Protein AF-A0A7S2TQ69-F1 (afdb_monomer)

Mean predicted aligned error: 20.71 Å

pLDDT: mean 70.66, std 19.47, range [35.19, 95.31]

Secondary structure (DSSP, 8-state):
-PPPEEE---B-TTSS-B---EEEHHHHHHHH-PPPPPTTGGGTPPPTTTTT---SHHHHHHHHHH-SS---------------------------S---------------HHHHHHHHHHHHHHHHHHHHHHHTT-----PPP----------------------------------S---HHHHHHHHHHHHHHT-HHHHHHHHHHHH-SSS-HHHHHHHHHHHHHHHHHHHHHHHTS---------

Radius of gyration: 34.48 Å; Cα contacts (8 Å, |Δi|>4): 88; chains: 1; bounding box: 100×65×87 Å

Solvent-accessible surface area (backbone atoms only — not comparable to full-atom values): 17077 Å² total; per-residue (Å²): 134,85,78,71,68,48,58,32,57,50,68,45,90,91,45,105,53,69,51,87,60,73,43,46,54,69,58,36,37,74,69,66,72,39,75,82,71,51,84,76,48,45,69,76,35,66,40,49,64,81,72,68,55,45,78,49,71,70,48,52,53,48,48,62,73,73,35,92,68,74,79,78,85,63,71,77,72,84,67,82,86,77,78,87,80,93,74,90,81,84,87,85,91,84,88,88,84,86,79,81,88,83,79,84,81,78,74,76,71,82,74,66,62,68,65,56,51,53,56,54,51,53,54,54,54,52,55,54,50,57,56,56,61,61,65,73,72,72,86,81,76,92,78,79,90,82,84,87,90,82,90,84,83,88,82,89,82,90,85,84,89,82,90,83,82,86,84,90,78,82,87,80,90,71,85,83,85,75,84,84,75,81,54,69,63,60,59,50,51,51,54,50,52,53,59,50,58,70,40,63,66,55,46,50,52,52,49,54,55,70,66,43,84,88,58,51,74,69,56,43,52,51,53,50,52,52,53,51,51,53,52,51,54,53,51,54,55,59,72,64,54,75,81,76,71,80,76,79,83,128

Organism: NCBI:txid641309

Sequence (250 aa):
MFQDLTYCTSSLENKKKTCRKKYCEHCLTKFYNEPPLSRRDKARWVCPSCRRICCCAACRRKELKQGGGAASARCTSAAPRSSSRSGNVVGWEKELASRKQNGRDSRSVPMDYDAVLDLEELRLMAIARETNASAAAEEDLPVASDNAIDEGPKNHRSVTPSDESANLVEAAEFGRDDSHLTTPHLRCTVAYMLAIAQFGTVKEMLRRIVSRKSVGSHEKVQLISVLLRRIHQKYAALAQQPKVEPRESF

Structure (mmCIF, N/CA/C/O backbone):
data_AF-A0A7S2TQ69-F1
#
_entry.id   AF-A0A7S2TQ69-F1
#
loop_
_atom_site.group_PDB
_atom_site.id
_atom_site.type_symbol
_atom_site.label_atom_id
_atom_site.label_alt_id
_atom_site.label_comp_id
_atom_site.label_asym_id
_atom_site.label_entity_id
_atom_site.label_seq_id
_atom_site.pdbx_PDB_ins_code
_atom_site.Cartn_x
_atom_site.Cartn_y
_atom_site.Cartn_z
_atom_site.occupancy
_atom_site.B_iso_or_equiv
_atom_site.auth_seq_id
_atom_site.auth_comp_id
_atom_site.auth_asym_id
_atom_site.auth_atom_id
_atom_site.pdbx_PDB_model_num
ATOM 1 N N . MET A 1 1 ? 30.695 -5.447 -21.253 1.00 53.50 1 MET A N 1
ATOM 2 C CA . MET A 1 1 ? 29.426 -6.184 -21.441 1.00 53.50 1 MET A CA 1
ATOM 3 C C . MET A 1 1 ? 28.283 -5.191 -21.339 1.00 53.50 1 MET A C 1
ATOM 5 O O . MET A 1 1 ? 28.201 -4.483 -20.341 1.00 53.50 1 MET A O 1
ATOM 9 N N . PHE A 1 2 ? 27.465 -5.066 -22.380 1.00 60.25 2 PHE A N 1
ATOM 10 C CA . PHE A 1 2 ? 26.288 -4.198 -22.356 1.00 60.25 2 PHE A CA 1
ATOM 11 C C . PHE A 1 2 ? 25.189 -4.895 -21.545 1.00 60.25 2 PHE A C 1
ATOM 13 O O . PHE A 1 2 ? 24.935 -6.074 -21.764 1.00 60.25 2 PHE A O 1
ATOM 20 N N . GLN A 1 3 ? 24.589 -4.205 -20.574 1.00 79.69 3 GLN A N 1
ATOM 21 C CA . GLN A 1 3 ? 23.505 -4.773 -19.766 1.00 79.69 3 GLN A CA 1
ATOM 22 C C . GLN A 1 3 ? 22.231 -4.889 -20.610 1.00 79.69 3 GLN A C 1
ATOM 24 O O . GLN A 1 3 ? 21.842 -3.922 -21.273 1.00 79.69 3 GLN A O 1
ATOM 29 N N . ASP A 1 4 ? 21.569 -6.044 -20.550 1.00 87.88 4 ASP A N 1
ATOM 30 C CA . ASP A 1 4 ? 20.293 -6.276 -21.223 1.00 87.88 4 ASP A CA 1
ATOM 31 C C . ASP A 1 4 ? 19.228 -5.299 -20.694 1.00 87.88 4 ASP A C 1
ATOM 33 O O . ASP A 1 4 ? 18.858 -5.288 -19.517 1.00 87.88 4 ASP A O 1
ATOM 37 N N . LEU A 1 5 ? 18.726 -4.439 -21.583 1.00 92.50 5 LEU A N 1
ATOM 38 C CA . LEU A 1 5 ? 17.640 -3.511 -21.279 1.00 92.50 5 LEU A CA 1
ATOM 39 C C . LEU A 1 5 ? 16.293 -4.218 -21.445 1.00 92.50 5 LEU A C 1
ATOM 41 O O . LEU A 1 5 ? 16.012 -4.810 -22.487 1.00 92.50 5 LEU A O 1
ATOM 45 N N . THR A 1 6 ? 15.425 -4.089 -20.444 1.00 93.50 6 THR A N 1
ATOM 46 C CA . THR A 1 6 ? 14.047 -4.585 -20.494 1.00 93.50 6 THR A CA 1
ATOM 47 C C . THR A 1 6 ? 13.102 -3.489 -20.980 1.00 93.50 6 THR A C 1
ATOM 49 O O . THR A 1 6 ? 13.166 -2.336 -20.534 1.00 93.50 6 THR A O 1
ATOM 52 N N . TYR A 1 7 ? 12.210 -3.859 -21.899 1.00 92.94 7 TYR A N 1
ATOM 53 C CA . TYR A 1 7 ? 11.241 -2.978 -22.544 1.00 92.94 7 TYR A CA 1
ATOM 54 C C . TYR A 1 7 ? 9.831 -3.285 -22.055 1.00 92.94 7 TYR A C 1
ATOM 56 O O . TYR A 1 7 ? 9.476 -4.434 -21.816 1.00 92.94 7 TYR A O 1
ATOM 64 N N . CYS A 1 8 ? 9.019 -2.243 -21.916 1.00 92.88 8 CYS A N 1
ATOM 65 C CA . CYS A 1 8 ? 7.615 -2.390 -21.561 1.00 92.88 8 CYS A CA 1
ATOM 66 C C . CYS A 1 8 ? 6.791 -2.841 -22.774 1.00 92.88 8 CYS A C 1
ATOM 68 O O . CYS A 1 8 ? 6.827 -2.165 -23.801 1.00 92.88 8 CYS A O 1
ATOM 70 N N . THR A 1 9 ? 5.983 -3.892 -22.637 1.00 88.31 9 THR A N 1
ATOM 71 C CA . THR A 1 9 ? 5.075 -4.360 -23.705 1.00 88.31 9 THR A CA 1
ATOM 72 C C . THR A 1 9 ? 3.659 -3.793 -23.599 1.00 88.31 9 THR A C 1
ATOM 74 O O . THR A 1 9 ? 2.870 -3.939 -24.527 1.00 88.31 9 THR A O 1
ATOM 77 N N . SER A 1 10 ? 3.321 -3.094 -22.508 1.00 86.50 10 SER A N 1
ATOM 78 C CA . SER A 1 10 ? 1.967 -2.558 -22.318 1.00 86.50 10 SER A CA 1
ATOM 79 C C . SER A 1 10 ? 1.571 -1.557 -23.416 1.00 86.50 10 SER A C 1
ATOM 81 O O . SER A 1 10 ? 2.165 -0.472 -23.529 1.00 86.50 10 SER A O 1
ATOM 83 N N . SER A 1 11 ? 0.515 -1.883 -24.158 1.00 83.06 11 SER A N 1
ATOM 84 C CA . SER A 1 11 ? -0.251 -0.905 -24.927 1.00 83.06 11 SER A CA 1
ATOM 85 C C . SER A 1 11 ? -1.162 -0.151 -23.960 1.00 83.06 11 SER A C 1
ATOM 87 O O . SER A 1 11 ? -1.891 -0.767 -23.189 1.00 83.06 11 SER A O 1
ATOM 89 N N . LEU A 1 12 ? -1.079 1.179 -23.923 1.00 77.50 12 LEU A N 1
ATOM 90 C CA . LEU A 1 12 ? -1.971 1.974 -23.080 1.00 77.50 12 LEU A CA 1
ATOM 91 C C . LEU A 1 12 ? -3.339 2.031 -23.771 1.00 77.50 12 LEU A C 1
ATOM 93 O O . LEU A 1 12 ? -3.486 2.779 -24.727 1.00 77.50 12 LEU A O 1
ATOM 97 N N . GLU A 1 13 ? -4.332 1.279 -23.293 1.00 71.44 13 GLU A N 1
ATOM 98 C CA . GLU A 1 13 ? -5.653 1.089 -23.939 1.00 71.44 13 GLU A CA 1
ATOM 99 C C . GLU A 1 13 ? -6.319 2.369 -24.459 1.00 71.44 13 GLU A C 1
ATOM 101 O O . GLU A 1 13 ? -6.949 2.369 -25.510 1.00 71.44 13 GLU A O 1
ATOM 106 N N . ASN A 1 14 ? -6.110 3.499 -23.787 1.00 68.31 14 ASN A N 1
ATOM 107 C CA . ASN A 1 14 ? -6.813 4.740 -24.107 1.00 68.31 14 ASN A CA 1
ATOM 108 C C . ASN A 1 14 ? -6.122 5.614 -25.165 1.00 68.31 14 ASN A C 1
ATOM 110 O O . ASN A 1 14 ? -6.645 6.662 -25.543 1.00 68.31 14 ASN A O 1
ATOM 114 N N . LYS A 1 15 ? -4.909 5.267 -25.608 1.00 66.19 15 LYS A N 1
ATOM 115 C CA . LYS A 1 15 ? -4.142 6.045 -26.594 1.00 66.19 15 LYS A CA 1
ATOM 116 C C . LYS A 1 15 ? -3.333 5.052 -27.410 1.00 66.19 15 LYS A C 1
ATOM 118 O O . LYS A 1 15 ? -2.578 4.309 -26.810 1.00 66.19 15 LYS A O 1
ATOM 123 N N . LYS A 1 16 ? -3.397 5.091 -28.746 1.00 81.31 16 LYS A N 1
ATOM 124 C CA . LYS A 1 16 ? -2.621 4.253 -29.701 1.00 81.31 16 LYS A CA 1
ATOM 125 C C . LYS A 1 16 ? -1.074 4.369 -29.580 1.00 81.31 16 LYS A C 1
ATOM 127 O O . LYS A 1 16 ? -0.350 4.254 -30.561 1.00 81.31 16 LYS A O 1
ATOM 132 N N . LYS A 1 17 ? -0.539 4.694 -28.402 1.00 85.50 17 LYS A N 1
ATOM 133 C CA . LYS A 1 17 ? 0.858 4.960 -28.083 1.00 85.50 17 LYS A CA 1
ATOM 134 C C . LYS A 1 17 ? 1.386 3.819 -27.216 1.00 85.50 17 LYS A C 1
ATOM 136 O O . LYS A 1 17 ? 0.913 3.603 -26.102 1.00 85.50 17 LYS A O 1
ATOM 141 N N . THR A 1 18 ? 2.412 3.142 -27.714 1.00 88.75 18 THR A N 1
ATOM 142 C CA . THR A 1 18 ? 3.163 2.123 -26.977 1.00 88.75 18 THR A CA 1
ATOM 143 C C . THR A 1 18 ? 4.128 2.770 -25.980 1.00 88.75 18 THR A C 1
ATOM 145 O O . THR A 1 18 ? 4.684 3.849 -26.221 1.00 88.75 18 THR A O 1
ATOM 148 N N . CYS A 1 19 ? 4.329 2.136 -24.822 1.00 90.88 19 CYS A N 1
ATOM 149 C CA . CYS A 1 19 ? 5.302 2.611 -23.842 1.00 90.88 19 CYS A CA 1
ATOM 150 C C . CYS A 1 19 ? 6.736 2.418 -24.364 1.00 90.88 19 CYS A C 1
ATOM 152 O O . CYS A 1 19 ? 7.139 1.310 -24.690 1.00 90.88 19 CYS A O 1
ATOM 154 N N . ARG A 1 20 ? 7.535 3.494 -24.402 1.00 90.88 20 ARG A N 1
ATOM 155 C CA . ARG A 1 20 ? 8.937 3.474 -24.881 1.00 90.88 20 ARG A CA 1
ATOM 156 C C . ARG A 1 20 ? 9.984 3.441 -23.762 1.00 90.88 20 ARG A C 1
ATOM 158 O O . ARG A 1 20 ? 11.163 3.690 -24.007 1.00 90.88 20 ARG A O 1
ATOM 165 N N . LYS A 1 21 ? 9.569 3.220 -22.513 1.00 91.38 21 LYS A N 1
ATOM 166 C CA . LYS A 1 21 ? 10.491 3.249 -21.371 1.00 91.38 21 LYS A CA 1
ATOM 167 C C . LYS A 1 21 ? 11.314 1.966 -21.301 1.00 91.38 21 LYS A C 1
ATOM 169 O O . LYS A 1 21 ? 10.781 0.877 -21.502 1.00 91.38 21 LYS A O 1
ATOM 174 N N . LYS A 1 22 ? 12.596 2.131 -20.973 1.00 92.50 22 LYS A N 1
ATOM 175 C CA . LYS A 1 22 ? 13.570 1.053 -20.800 1.00 92.50 22 LYS A CA 1
ATOM 176 C C . LYS A 1 22 ? 14.072 1.041 -19.363 1.00 92.50 22 LYS A C 1
ATOM 178 O O . LYS A 1 22 ? 14.240 2.107 -18.768 1.00 92.50 22 LYS A O 1
ATOM 183 N N . TYR A 1 23 ? 14.317 -0.148 -18.835 1.00 93.38 23 TYR A N 1
ATOM 184 C CA . TYR A 1 23 ? 14.861 -0.351 -17.498 1.00 93.38 23 TYR A CA 1
ATOM 185 C C . TYR A 1 23 ? 15.997 -1.367 -17.578 1.00 93.38 23 TYR A C 1
ATOM 187 O O . TYR A 1 23 ? 15.836 -2.416 -18.196 1.00 93.38 23 TYR A O 1
ATOM 195 N N . CYS A 1 24 ? 17.145 -1.055 -16.978 1.00 93.62 24 CYS A N 1
ATOM 196 C CA . CYS A 1 24 ? 18.179 -2.059 -16.749 1.00 93.62 24 CYS A CA 1
ATOM 197 C C . CYS A 1 24 ? 17.822 -2.903 -15.520 1.00 93.62 24 CYS A C 1
ATOM 199 O O . CYS A 1 24 ? 17.087 -2.444 -14.638 1.00 93.62 24 CYS A O 1
ATOM 201 N N . GLU A 1 25 ? 18.376 -4.111 -15.445 1.00 93.25 25 GLU A N 1
ATOM 202 C CA . GLU A 1 25 ? 18.160 -5.034 -14.324 1.00 93.25 25 GLU A CA 1
ATOM 203 C C . GLU A 1 25 ? 18.537 -4.397 -12.984 1.00 93.25 25 GLU A C 1
ATOM 205 O O . GLU A 1 25 ? 17.760 -4.453 -12.034 1.00 93.25 25 GLU A O 1
ATOM 210 N N . HIS A 1 26 ? 19.653 -3.661 -12.938 1.00 92.12 26 HIS A N 1
ATOM 211 C CA . HIS A 1 26 ? 20.091 -2.966 -11.727 1.00 92.12 26 HIS A CA 1
ATOM 212 C C . HIS A 1 26 ? 19.027 -2.004 -11.177 1.00 92.12 26 HIS A C 1
ATOM 214 O O . HIS A 1 26 ? 18.784 -1.961 -9.972 1.00 92.12 26 HIS A O 1
ATOM 220 N N . CYS A 1 27 ? 18.357 -1.245 -12.050 1.00 91.75 27 CYS A N 1
ATOM 221 C CA . CYS A 1 27 ? 17.293 -0.336 -11.630 1.00 91.75 27 CYS A CA 1
ATOM 222 C C . CYS A 1 27 ? 16.051 -1.085 -11.130 1.00 91.75 27 CYS A C 1
ATOM 224 O O . CYS A 1 27 ? 15.403 -0.612 -10.197 1.00 91.75 27 CYS A O 1
ATOM 226 N N . LEU A 1 28 ? 15.708 -2.222 -11.741 1.00 93.50 28 LEU A N 1
ATOM 227 C CA . LEU A 1 28 ? 14.560 -3.035 -11.331 1.00 93.50 28 LEU A CA 1
ATOM 228 C C . LEU A 1 28 ? 14.777 -3.639 -9.945 1.00 93.50 28 LEU A C 1
ATOM 230 O O . LEU A 1 28 ? 13.934 -3.459 -9.066 1.00 93.50 28 LEU A O 1
ATOM 234 N N . THR A 1 29 ? 15.943 -4.235 -9.712 1.00 93.44 29 THR A N 1
ATOM 235 C CA . THR A 1 29 ? 16.273 -4.830 -8.415 1.00 93.44 29 THR A CA 1
ATOM 236 C C . THR A 1 29 ? 16.424 -3.762 -7.334 1.00 93.44 29 THR A C 1
ATOM 238 O O . THR A 1 29 ? 15.824 -3.883 -6.275 1.00 93.44 29 THR A O 1
ATOM 241 N N . LYS A 1 30 ? 17.159 -2.671 -7.600 1.00 92.44 30 LYS A N 1
ATOM 242 C CA . LYS A 1 30 ? 17.485 -1.665 -6.574 1.00 92.44 30 LYS A CA 1
ATOM 243 C C . LYS A 1 30 ? 16.299 -0.806 -6.133 1.00 92.44 30 LYS A C 1
ATOM 245 O O . LYS A 1 30 ? 16.208 -0.463 -4.960 1.00 92.44 30 LYS A O 1
ATOM 250 N N . PHE A 1 31 ? 15.445 -0.381 -7.065 1.00 93.12 31 PHE A N 1
ATOM 251 C CA . PHE A 1 31 ? 14.384 0.591 -6.760 1.00 93.12 31 PHE A CA 1
ATOM 252 C C . PHE A 1 31 ? 13.000 -0.037 -6.623 1.00 93.12 31 PHE A C 1
ATOM 254 O O . PHE A 1 31 ? 12.133 0.565 -5.992 1.00 93.12 31 PHE A O 1
ATOM 261 N N . TYR A 1 32 ? 12.784 -1.207 -7.227 1.00 94.31 32 TYR A N 1
ATOM 262 C CA . TYR A 1 32 ? 11.468 -1.845 -7.289 1.00 94.31 32 TYR A CA 1
ATOM 263 C C . TYR A 1 32 ? 11.445 -3.239 -6.660 1.00 94.31 32 TYR A C 1
ATOM 265 O O . TYR A 1 32 ? 10.372 -3.827 -6.591 1.00 94.31 32 TYR A O 1
ATOM 273 N N . ASN A 1 33 ? 12.589 -3.751 -6.183 1.00 94.50 33 ASN A N 1
ATOM 274 C CA . ASN A 1 33 ? 12.728 -5.108 -5.648 1.00 94.50 33 ASN A CA 1
ATOM 275 C C . ASN A 1 33 ? 12.210 -6.187 -6.620 1.00 94.50 33 ASN A C 1
ATOM 277 O O . ASN A 1 33 ? 11.717 -7.229 -6.196 1.00 94.50 33 ASN A O 1
ATOM 281 N N . GLU A 1 34 ? 12.303 -5.933 -7.930 1.00 94.75 34 GLU A N 1
ATOM 282 C CA . GLU A 1 34 ? 11.917 -6.900 -8.957 1.00 94.75 34 GLU A CA 1
ATOM 283 C C . GLU A 1 34 ? 13.133 -7.751 -9.357 1.00 94.75 34 GLU A C 1
ATOM 285 O O . GLU A 1 34 ? 14.202 -7.191 -9.647 1.00 94.75 34 GLU A O 1
ATOM 290 N N . PRO A 1 35 ? 13.003 -9.091 -9.371 1.00 93.00 35 PRO A N 1
ATOM 291 C CA . PRO A 1 35 ? 14.077 -9.970 -9.808 1.00 93.00 35 PRO A CA 1
ATOM 292 C C . PRO A 1 35 ? 14.313 -9.848 -11.325 1.00 93.00 35 PRO A C 1
ATOM 294 O O . PRO A 1 35 ? 13.437 -9.369 -12.056 1.00 93.00 35 PRO A O 1
ATOM 297 N N . PRO A 1 36 ? 15.480 -10.292 -11.826 1.00 91.44 36 PRO A N 1
ATOM 298 C CA . PRO A 1 36 ? 15.745 -10.373 -13.258 1.00 91.44 36 PRO A CA 1
ATOM 299 C C . PRO A 1 36 ? 14.662 -11.185 -13.975 1.00 91.44 36 PRO A C 1
ATOM 301 O O . PRO A 1 36 ? 14.294 -12.279 -13.550 1.00 91.44 36 PRO A O 1
ATOM 304 N N . LEU A 1 37 ? 14.138 -10.640 -15.072 1.00 92.38 37 LEU A N 1
ATOM 305 C CA . LEU A 1 37 ? 13.035 -11.250 -15.811 1.00 92.38 37 LEU A CA 1
ATOM 306 C C . LEU A 1 37 ? 13.546 -12.359 -16.728 1.00 92.38 37 LEU A C 1
ATOM 308 O O . LEU A 1 37 ? 14.413 -12.123 -17.578 1.00 92.38 37 LEU A O 1
ATOM 312 N N . SER A 1 38 ? 12.942 -13.545 -16.633 1.00 93.31 38 SER A N 1
ATOM 313 C CA . SER A 1 38 ? 13.182 -14.609 -17.605 1.00 93.31 38 SER A CA 1
ATOM 314 C C . SER A 1 38 ? 12.701 -14.180 -18.998 1.00 93.31 38 SER A C 1
ATOM 316 O O . SER A 1 38 ? 11.821 -13.326 -19.141 1.00 93.31 38 SER A O 1
ATOM 318 N N . ARG A 1 39 ? 13.237 -14.788 -20.066 1.00 89.56 39 ARG A N 1
ATOM 319 C CA . ARG A 1 39 ? 12.805 -14.476 -21.445 1.00 89.56 39 ARG A CA 1
ATOM 320 C C . ARG A 1 39 ? 11.291 -14.627 -21.649 1.00 89.56 39 ARG A C 1
ATOM 322 O O . ARG A 1 39 ? 10.726 -13.871 -22.433 1.00 89.56 39 ARG A O 1
ATOM 329 N N . ARG A 1 40 ? 10.645 -15.566 -20.948 1.00 90.44 40 ARG A N 1
ATOM 330 C CA . ARG A 1 40 ? 9.193 -15.801 -21.037 1.00 90.44 40 ARG A CA 1
ATOM 331 C C . ARG A 1 40 ? 8.399 -14.692 -20.341 1.00 90.44 40 ARG A C 1
ATOM 333 O O . ARG A 1 40 ? 7.389 -14.239 -20.875 1.00 90.44 40 ARG A O 1
ATOM 340 N N . ASP A 1 41 ? 8.902 -14.195 -19.215 1.00 91.44 41 ASP A N 1
ATOM 341 C CA . ASP A 1 41 ? 8.223 -13.165 -18.421 1.00 91.44 41 ASP A CA 1
ATOM 342 C C . ASP A 1 41 ? 8.335 -11.773 -19.047 1.00 91.44 41 ASP A C 1
ATOM 344 O O . ASP A 1 41 ? 7.423 -10.956 -18.910 1.00 91.44 41 ASP A O 1
ATOM 348 N N . LYS A 1 42 ? 9.403 -11.515 -19.819 1.00 91.25 42 LYS A N 1
ATOM 349 C CA . LYS A 1 42 ? 9.605 -10.244 -20.542 1.00 91.25 42 LYS A CA 1
ATOM 350 C C . LYS A 1 42 ? 8.415 -9.870 -21.439 1.00 91.25 42 LYS A C 1
ATOM 352 O O . LYS A 1 42 ? 8.135 -8.686 -21.588 1.00 91.25 42 LYS A O 1
ATOM 357 N N . ALA A 1 43 ? 7.690 -10.844 -21.999 1.00 88.62 43 ALA A N 1
ATOM 358 C CA . ALA A 1 43 ? 6.539 -10.579 -22.868 1.00 88.62 43 ALA A CA 1
ATOM 359 C C . ALA A 1 43 ? 5.323 -10.018 -22.106 1.00 88.62 43 ALA A C 1
ATOM 361 O O . ALA A 1 43 ? 4.595 -9.172 -22.628 1.00 88.62 43 ALA A O 1
ATOM 362 N N . ARG A 1 44 ? 5.112 -10.471 -20.864 1.00 90.31 44 ARG A N 1
ATOM 363 C CA . ARG A 1 44 ? 3.970 -10.084 -20.014 1.00 90.31 44 ARG A CA 1
ATOM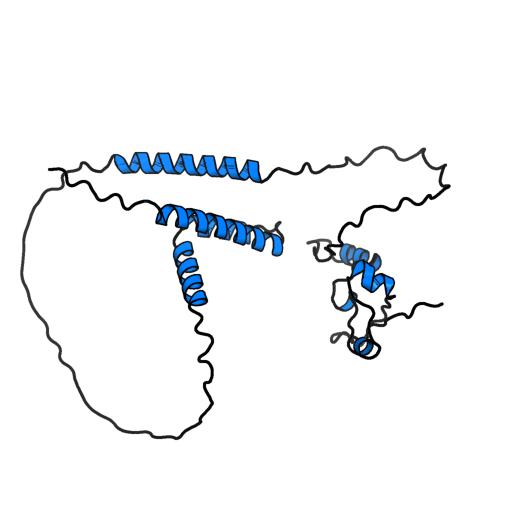 364 C C . ARG A 1 44 ? 4.312 -8.960 -19.038 1.00 90.31 44 ARG A C 1
ATOM 366 O O . ARG A 1 44 ? 3.440 -8.465 -18.327 1.00 90.31 44 ARG A O 1
ATOM 373 N N . TRP A 1 45 ? 5.578 -8.560 -18.982 1.00 93.56 45 TRP A N 1
ATOM 374 C CA . TRP A 1 45 ? 6.044 -7.576 -18.026 1.00 93.56 45 TRP A CA 1
ATOM 375 C C . TRP A 1 45 ? 5.560 -6.158 -18.356 1.00 93.56 45 TRP A C 1
ATOM 377 O O . TRP A 1 45 ? 5.792 -5.605 -19.435 1.00 93.56 45 TRP A O 1
ATOM 387 N N . VAL A 1 46 ? 4.936 -5.523 -17.364 1.00 94.69 46 VAL A N 1
ATOM 388 C CA . VAL A 1 46 ? 4.495 -4.126 -17.424 1.00 94.69 46 VAL A CA 1
ATOM 389 C C . VAL A 1 46 ? 5.473 -3.269 -16.635 1.00 94.69 46 VAL A C 1
ATOM 391 O O . VAL A 1 46 ? 5.745 -3.547 -15.471 1.00 94.69 46 VAL A O 1
ATOM 394 N N . CYS A 1 47 ? 5.979 -2.179 -17.210 1.00 94.81 47 CYS A N 1
ATOM 395 C CA . CYS A 1 47 ? 6.973 -1.373 -16.505 1.00 94.81 47 CYS A CA 1
ATOM 396 C C . CYS A 1 47 ? 6.396 -0.596 -15.303 1.00 94.81 47 CYS A C 1
ATOM 398 O O . CYS A 1 47 ? 5.214 -0.225 -15.313 1.00 94.81 47 CYS A O 1
ATOM 400 N N . PRO A 1 48 ? 7.237 -0.233 -14.313 1.00 95.31 48 PRO A N 1
ATOM 401 C CA . PRO A 1 48 ? 6.834 0.565 -13.153 1.00 95.31 48 PRO A CA 1
ATOM 402 C C . PRO A 1 48 ? 6.109 1.871 -13.502 1.00 95.31 48 PRO A C 1
ATOM 404 O O . PRO A 1 48 ? 5.250 2.340 -12.759 1.00 95.31 48 PRO A O 1
ATOM 407 N N . SER A 1 49 ? 6.428 2.488 -14.646 1.00 92.44 49 SER A N 1
ATOM 408 C CA . SER A 1 49 ? 5.757 3.725 -15.070 1.00 92.44 49 SER A CA 1
ATOM 409 C C . SER A 1 49 ? 4.322 3.496 -15.522 1.00 92.44 49 SER A C 1
ATOM 411 O O . SER A 1 49 ? 3.461 4.319 -15.221 1.00 92.44 49 SER A O 1
ATOM 413 N N . CYS A 1 50 ? 4.056 2.396 -16.228 1.00 91.62 50 CYS A N 1
ATOM 414 C CA . CYS A 1 50 ? 2.700 2.042 -16.646 1.00 91.62 50 CYS A CA 1
ATOM 415 C C . CYS A 1 50 ? 1.860 1.590 -15.448 1.00 91.62 50 CYS A C 1
ATOM 417 O O . CYS A 1 50 ? 0.692 1.949 -15.363 1.00 91.62 50 CYS A O 1
ATOM 419 N N . ARG A 1 51 ? 2.493 0.938 -14.463 1.00 92.12 51 ARG A N 1
ATOM 420 C CA . ARG A 1 51 ? 1.909 0.624 -13.149 1.00 92.12 51 ARG A CA 1
ATOM 421 C C . ARG A 1 51 ? 1.754 1.830 -12.211 1.00 92.12 51 ARG A C 1
ATOM 423 O O . ARG A 1 51 ? 1.240 1.666 -11.114 1.00 92.12 51 ARG A O 1
ATOM 430 N N . ARG A 1 52 ? 2.176 3.038 -12.620 1.00 90.69 52 ARG A N 1
ATOM 431 C CA . ARG A 1 52 ? 2.106 4.281 -11.817 1.00 90.69 52 ARG A CA 1
ATOM 432 C C . ARG A 1 52 ? 2.888 4.233 -10.489 1.00 90.69 52 ARG A C 1
ATOM 434 O O . ARG A 1 52 ? 2.552 4.966 -9.569 1.00 90.69 52 ARG A O 1
ATOM 441 N N . ILE A 1 53 ? 3.945 3.424 -10.406 1.00 92.19 53 ILE A N 1
ATOM 442 C CA . ILE A 1 53 ? 4.814 3.297 -9.217 1.00 92.19 53 ILE A CA 1
ATOM 443 C C . ILE A 1 53 ? 6.251 3.786 -9.469 1.00 92.19 53 ILE A C 1
ATOM 445 O O . ILE A 1 53 ? 7.131 3.626 -8.633 1.00 92.19 53 ILE A O 1
ATOM 449 N N . CYS A 1 54 ? 6.535 4.341 -10.653 1.00 93.56 54 CYS A N 1
ATOM 450 C CA . CYS A 1 54 ? 7.891 4.740 -11.025 1.00 93.56 54 CYS A CA 1
ATOM 451 C C . CYS A 1 54 ? 8.363 5.997 -10.283 1.00 93.56 54 CYS A C 1
ATOM 453 O O . CYS A 1 54 ? 7.834 7.082 -10.507 1.00 93.56 54 CYS A O 1
ATOM 455 N N . CYS A 1 55 ? 9.456 5.873 -9.531 1.00 90.25 55 CYS A N 1
ATOM 456 C CA . CYS A 1 55 ? 10.042 6.940 -8.718 1.00 90.25 55 CYS A CA 1
ATOM 457 C C . CYS A 1 55 ? 11.200 7.707 -9.396 1.00 90.25 55 CYS A C 1
ATOM 459 O O . CYS A 1 55 ? 11.955 8.414 -8.729 1.00 90.25 55 CYS A O 1
ATOM 461 N N . CYS A 1 56 ? 11.384 7.588 -10.719 1.00 86.25 56 CYS A N 1
ATOM 462 C CA . CYS A 1 56 ? 12.504 8.253 -11.397 1.00 86.25 56 CYS A CA 1
ATOM 463 C C . CYS A 1 56 ? 12.344 9.784 -11.444 1.00 86.25 56 CYS A C 1
ATOM 465 O O . CYS A 1 56 ? 11.228 10.309 -11.401 1.00 86.25 56 CYS A O 1
ATOM 467 N N . ALA A 1 57 ? 13.453 10.511 -11.631 1.00 84.00 57 ALA A N 1
ATOM 468 C CA . ALA A 1 57 ? 13.458 11.978 -11.682 1.00 84.00 57 ALA A CA 1
ATOM 469 C C . ALA A 1 57 ? 12.454 12.554 -12.701 1.00 84.00 57 ALA A C 1
ATOM 471 O O . ALA A 1 57 ? 11.795 13.556 -12.433 1.00 84.00 57 ALA A O 1
ATOM 472 N N . ALA A 1 58 ? 12.283 11.903 -13.858 1.00 81.69 58 ALA A N 1
ATOM 473 C CA . ALA A 1 58 ? 11.315 12.335 -14.865 1.00 81.69 58 ALA A CA 1
ATOM 474 C C . ALA A 1 58 ? 9.855 12.184 -14.398 1.00 81.69 58 ALA A C 1
ATOM 476 O O . ALA A 1 58 ? 9.046 13.077 -14.648 1.00 81.69 58 ALA A O 1
ATOM 477 N N . CYS A 1 59 ? 9.515 11.085 -13.715 1.00 80.88 59 CYS A N 1
ATOM 478 C CA . CYS A 1 59 ? 8.180 10.885 -13.146 1.00 80.88 59 CYS A CA 1
ATOM 479 C C . CYS A 1 59 ? 7.921 11.872 -12.004 1.00 80.88 59 CYS A C 1
ATOM 481 O O . CYS A 1 59 ? 6.896 12.548 -12.025 1.00 80.88 59 CYS A O 1
ATOM 483 N N . ARG A 1 60 ? 8.899 12.067 -11.111 1.00 84.62 60 ARG A N 1
ATOM 484 C CA . ARG A 1 60 ? 8.814 13.034 -10.009 1.00 84.62 60 ARG A CA 1
ATOM 485 C C . ARG A 1 60 ? 8.591 14.472 -10.509 1.00 84.62 60 ARG A C 1
ATOM 487 O O . ARG A 1 60 ? 7.728 15.173 -9.997 1.00 84.62 60 ARG A O 1
ATOM 494 N N . ARG A 1 61 ? 9.284 14.904 -11.575 1.00 87.44 61 ARG A N 1
ATOM 495 C CA . ARG A 1 61 ? 9.040 16.218 -12.216 1.00 87.44 61 ARG A CA 1
ATOM 496 C C . ARG A 1 61 ? 7.634 16.343 -12.810 1.00 87.44 61 ARG A C 1
ATOM 498 O O . ARG A 1 61 ? 7.039 17.415 -12.763 1.00 87.44 61 ARG A O 1
ATOM 505 N N . LYS A 1 62 ? 7.102 15.262 -13.387 1.00 84.88 62 LYS A N 1
ATOM 506 C CA . LYS A 1 62 ? 5.753 15.252 -13.967 1.00 84.88 62 LYS A CA 1
ATOM 507 C C . LYS A 1 62 ? 4.675 15.342 -12.888 1.00 84.88 62 LYS A C 1
ATOM 509 O O . LYS A 1 62 ? 3.703 16.059 -13.093 1.00 84.88 62 LYS A O 1
ATOM 514 N N . GLU A 1 63 ? 4.859 14.656 -11.764 1.00 83.00 63 GLU A N 1
ATOM 515 C CA . GLU A 1 63 ? 3.961 14.741 -10.608 1.00 83.00 63 GLU A CA 1
ATOM 516 C C . GLU A 1 63 ? 3.908 16.161 -10.046 1.00 83.00 63 GLU A C 1
ATOM 518 O O . GLU A 1 63 ? 2.818 16.694 -9.878 1.00 83.00 63 GLU A O 1
ATOM 523 N N . LEU A 1 64 ? 5.062 16.818 -9.878 1.00 82.62 64 LEU A N 1
ATOM 524 C CA . LEU A 1 64 ? 5.118 18.217 -9.434 1.00 82.62 64 LEU A CA 1
ATOM 525 C C . LEU A 1 64 ? 4.363 19.164 -10.380 1.00 82.62 64 LEU A C 1
ATOM 527 O O . LEU A 1 64 ? 3.673 20.067 -9.924 1.00 82.62 64 LEU A O 1
ATOM 531 N N . LYS A 1 65 ? 4.442 18.937 -11.699 1.00 86.81 65 LYS A N 1
ATOM 532 C CA . LYS A 1 65 ? 3.726 19.756 -12.692 1.00 86.81 65 LYS A CA 1
ATOM 533 C C . LYS A 1 65 ? 2.214 19.502 -12.709 1.00 86.81 65 LYS A C 1
ATOM 535 O O . LYS A 1 65 ? 1.457 20.389 -13.083 1.00 86.81 65 LYS A O 1
ATOM 540 N N . GLN A 1 66 ? 1.777 18.291 -12.364 1.00 80.12 66 GLN A N 1
ATOM 541 C CA . GLN A 1 66 ? 0.358 17.914 -12.355 1.00 80.12 66 GLN A CA 1
ATOM 542 C C . GLN A 1 66 ? -0.318 18.145 -10.995 1.00 80.12 66 GLN A C 1
ATOM 544 O O . GLN A 1 66 ? -1.541 18.114 -10.926 1.00 80.12 66 GLN A O 1
ATOM 549 N N . GLY A 1 67 ? 0.460 18.375 -9.933 1.00 60.50 67 GLY A N 1
ATOM 550 C CA . GLY A 1 67 ? 0.010 18.355 -8.542 1.00 60.50 67 GLY A CA 1
ATOM 551 C C . GLY A 1 67 ? 0.102 19.689 -7.803 1.00 60.50 67 GLY A C 1
ATOM 552 O O . GLY A 1 67 ? 0.566 19.708 -6.669 1.00 60.50 67 GLY A O 1
ATOM 553 N N . GLY A 1 68 ? -0.396 20.785 -8.387 1.00 50.09 68 GLY A N 1
ATOM 554 C CA . GLY A 1 68 ? -0.663 22.035 -7.650 1.00 50.09 68 GLY A CA 1
ATOM 555 C C . GLY A 1 68 ? -1.754 21.922 -6.566 1.00 50.09 68 GLY A C 1
ATOM 556 O O . GLY A 1 68 ? -2.049 22.897 -5.888 1.00 50.09 68 GLY A O 1
ATOM 557 N N . GLY A 1 69 ? -2.344 20.741 -6.368 1.00 47.47 69 GLY A N 1
ATOM 558 C CA . GLY A 1 69 ? -3.227 20.434 -5.247 1.00 47.47 69 GLY A CA 1
ATOM 559 C C . GLY A 1 69 ? -3.263 18.925 -5.017 1.00 47.47 69 GLY A C 1
ATOM 560 O O . GLY A 1 69 ? -3.516 18.172 -5.950 1.00 47.47 69 GLY A O 1
ATOM 561 N N . ALA A 1 70 ? -2.994 18.493 -3.784 1.00 53.12 70 ALA A N 1
ATOM 562 C CA . ALA A 1 70 ? -2.975 17.099 -3.324 1.00 53.12 70 ALA A CA 1
ATOM 563 C C . ALA A 1 70 ? -1.834 16.222 -3.888 1.00 53.12 70 ALA A C 1
ATOM 565 O O . ALA A 1 70 ? -1.980 15.472 -4.854 1.00 53.12 70 ALA A O 1
ATOM 566 N N . ALA A 1 71 ? -0.684 16.272 -3.210 1.00 52.62 71 ALA A N 1
ATOM 567 C CA . ALA A 1 71 ? 0.430 15.355 -3.417 1.00 52.62 71 ALA A CA 1
ATOM 568 C C . ALA A 1 71 ? -0.030 13.888 -3.286 1.00 52.62 71 ALA A C 1
ATOM 570 O O . ALA A 1 71 ? -0.363 13.405 -2.205 1.00 52.62 71 ALA A O 1
ATOM 571 N N . SER A 1 72 ? -0.030 13.166 -4.406 1.00 52.25 72 SER A N 1
ATOM 572 C CA . SER A 1 72 ? -0.225 11.718 -4.443 1.00 52.25 72 SER A CA 1
ATOM 573 C C . SER A 1 72 ? 0.985 11.031 -3.802 1.00 52.25 72 SER A C 1
ATOM 575 O O . SER A 1 72 ? 1.997 10.793 -4.458 1.00 52.25 72 SER A O 1
ATOM 577 N N . ALA A 1 73 ? 0.873 10.701 -2.516 1.00 56.53 73 ALA A N 1
ATOM 578 C CA . ALA A 1 73 ? 1.860 9.989 -1.702 1.00 56.53 73 ALA A CA 1
ATOM 579 C C . ALA A 1 73 ? 2.053 8.508 -2.117 1.00 56.53 73 ALA A C 1
ATOM 581 O O . ALA A 1 73 ? 1.921 7.604 -1.298 1.00 56.53 73 ALA A O 1
ATOM 582 N N . ARG A 1 74 ? 2.327 8.224 -3.398 1.00 54.97 74 ARG A N 1
ATOM 583 C CA . ARG A 1 74 ? 2.454 6.849 -3.933 1.00 54.97 74 ARG A CA 1
ATOM 584 C C . ARG A 1 74 ? 3.878 6.406 -4.281 1.00 54.97 74 ARG A C 1
ATOM 586 O O . ARG A 1 74 ? 4.050 5.338 -4.852 1.00 54.97 74 ARG A O 1
ATOM 593 N N . CYS A 1 75 ? 4.902 7.159 -3.886 1.00 47.81 75 CYS A N 1
ATOM 594 C CA . CYS A 1 75 ? 6.300 6.728 -4.003 1.00 47.81 75 CYS A CA 1
ATOM 595 C C . CYS A 1 75 ? 6.964 6.550 -2.627 1.00 47.81 75 CYS A C 1
ATOM 597 O O . CYS A 1 75 ? 8.016 7.126 -2.366 1.00 47.81 75 CYS A O 1
ATOM 599 N N . THR A 1 76 ? 6.371 5.755 -1.737 1.00 48.31 76 THR A N 1
ATOM 600 C CA . THR A 1 76 ? 7.078 5.185 -0.580 1.00 48.31 76 THR A CA 1
ATOM 601 C C . THR A 1 76 ? 7.609 3.810 -0.963 1.00 48.31 76 THR A C 1
ATOM 603 O O . THR A 1 76 ? 7.113 2.771 -0.541 1.00 48.31 76 THR A O 1
ATOM 606 N N . SER A 1 77 ? 8.642 3.791 -1.805 1.00 50.34 77 SER A N 1
ATOM 607 C CA . SER A 1 77 ? 9.525 2.632 -1.895 1.00 50.34 77 SER A CA 1
ATOM 608 C C . SER A 1 77 ? 10.249 2.514 -0.552 1.00 50.34 77 SER A C 1
ATOM 610 O O . SER A 1 77 ? 11.252 3.192 -0.323 1.00 50.34 77 SER A O 1
ATOM 612 N N . ALA A 1 78 ? 9.688 1.711 0.352 1.00 45.06 78 ALA A N 1
ATOM 613 C CA . ALA A 1 78 ? 10.341 1.244 1.564 1.00 45.06 78 ALA A CA 1
ATOM 614 C C . ALA A 1 78 ? 11.527 0.357 1.157 1.00 45.06 78 ALA A C 1
ATOM 616 O O . ALA A 1 78 ? 11.416 -0.860 1.047 1.00 45.06 78 ALA A O 1
ATOM 617 N N . ALA A 1 79 ? 12.655 0.990 0.844 1.00 45.75 79 ALA A N 1
ATOM 618 C CA . ALA A 1 79 ? 13.932 0.309 0.740 1.00 45.75 79 ALA A CA 1
ATOM 619 C C . ALA A 1 79 ? 14.500 0.151 2.162 1.00 45.75 79 ALA A C 1
ATOM 621 O O . ALA A 1 79 ? 14.531 1.140 2.904 1.00 45.75 79 ALA A O 1
ATOM 622 N N . PRO A 1 80 ? 14.963 -1.044 2.568 1.00 44.91 80 PRO A N 1
ATOM 623 C CA . PRO A 1 80 ? 15.71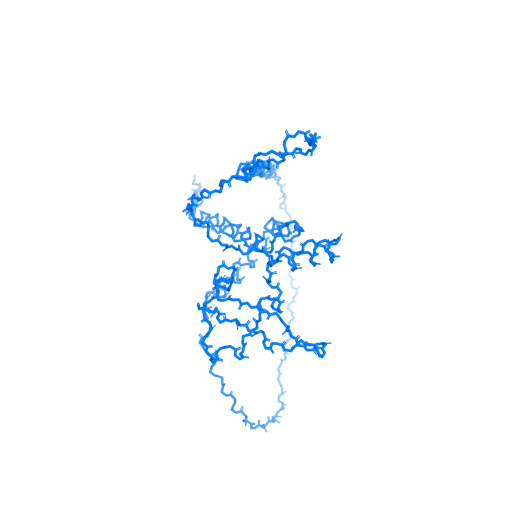0 -1.186 3.806 1.00 44.91 80 PRO A CA 1
ATOM 624 C C . PRO A 1 80 ? 17.006 -0.375 3.691 1.00 44.91 80 PRO A C 1
ATOM 626 O O . PRO A 1 80 ? 17.736 -0.459 2.702 1.00 44.91 80 PRO A O 1
ATOM 629 N N . ARG A 1 81 ? 17.275 0.452 4.703 1.00 42.28 81 ARG A N 1
ATOM 630 C CA . ARG A 1 81 ? 18.532 1.189 4.847 1.00 42.28 81 ARG A CA 1
ATOM 631 C C . ARG A 1 81 ? 19.644 0.175 5.122 1.00 42.28 81 ARG A C 1
ATOM 633 O O . ARG A 1 81 ? 19.882 -0.178 6.269 1.00 42.28 81 ARG A O 1
ATOM 640 N N . SER A 1 82 ? 20.315 -0.299 4.078 1.00 41.19 82 SER A N 1
ATOM 641 C CA . SER A 1 82 ? 21.608 -0.962 4.223 1.00 41.19 82 SER A CA 1
ATOM 642 C C . SER A 1 82 ? 22.683 0.103 4.431 1.00 41.19 82 SER A C 1
ATOM 644 O O . SER A 1 82 ? 22.939 0.937 3.558 1.00 41.19 82 SER A O 1
ATOM 646 N N . SER A 1 83 ? 23.265 0.074 5.620 1.00 50.31 83 SER A N 1
ATOM 647 C CA . SER A 1 83 ? 24.389 0.874 6.081 1.00 50.31 83 SER A CA 1
ATOM 648 C C . SER A 1 83 ? 25.625 0.756 5.178 1.00 50.31 83 SER A C 1
ATOM 650 O O . SER A 1 83 ? 25.902 -0.295 4.607 1.00 50.31 83 SER A O 1
ATOM 652 N N . SER A 1 84 ? 26.401 1.845 5.159 1.00 50.59 84 SER A N 1
ATOM 653 C CA . SER A 1 84 ? 27.860 1.907 4.958 1.00 50.59 84 SER A CA 1
ATOM 654 C C . SER A 1 84 ? 28.468 1.397 3.643 1.00 50.59 84 SER A C 1
ATOM 656 O O . SER A 1 84 ? 28.794 0.222 3.498 1.00 50.59 84 SER A O 1
ATOM 658 N N . ARG A 1 85 ? 28.849 2.348 2.776 1.00 39.84 85 ARG A N 1
ATOM 659 C CA . ARG A 1 85 ? 30.198 2.345 2.188 1.00 39.84 85 ARG A CA 1
ATOM 660 C C . ARG A 1 85 ? 30.641 3.766 1.833 1.00 39.84 85 ARG A C 1
ATOM 662 O O . ARG A 1 85 ? 30.144 4.364 0.883 1.00 39.84 85 ARG A O 1
ATOM 669 N N . SER A 1 86 ? 31.561 4.291 2.638 1.00 49.75 86 SER A N 1
ATOM 670 C CA . SER A 1 86 ? 32.354 5.480 2.336 1.00 49.75 86 SER A CA 1
ATOM 671 C C . SER A 1 86 ? 33.205 5.219 1.095 1.00 49.75 86 SER A C 1
ATOM 673 O O . SER A 1 86 ? 33.901 4.208 1.020 1.00 49.75 86 SER A O 1
ATOM 675 N N . GLY A 1 87 ? 33.141 6.127 0.128 1.00 35.28 87 GLY A N 1
ATOM 676 C CA . GLY A 1 87 ? 33.999 6.146 -1.048 1.00 35.28 87 GLY A CA 1
ATOM 677 C C . GLY A 1 87 ? 34.299 7.594 -1.402 1.00 35.28 87 GLY A C 1
ATOM 678 O O . GLY A 1 87 ? 33.386 8.345 -1.735 1.00 35.28 87 GLY A O 1
ATOM 679 N N . ASN A 1 88 ? 35.569 7.964 -1.255 1.00 46.97 88 ASN A N 1
ATOM 680 C CA . ASN A 1 88 ? 36.145 9.268 -1.562 1.00 46.97 88 ASN A CA 1
ATOM 681 C C . ASN A 1 88 ? 35.671 9.827 -2.910 1.00 46.97 88 ASN A C 1
ATOM 683 O O . ASN A 1 88 ? 35.842 9.184 -3.944 1.00 46.97 88 ASN A O 1
ATOM 687 N N . VAL A 1 89 ? 35.188 11.071 -2.900 1.00 39.69 89 VAL A N 1
ATOM 688 C CA . VAL A 1 89 ? 35.203 11.952 -4.072 1.00 39.69 89 VAL A CA 1
ATOM 689 C C . VAL A 1 89 ? 36.083 13.139 -3.712 1.00 39.69 89 VAL A C 1
ATOM 691 O O . VAL A 1 89 ? 35.707 14.003 -2.926 1.00 39.69 89 VAL A O 1
ATOM 694 N N . VAL A 1 90 ? 37.290 13.122 -4.263 1.00 45.91 90 VAL A N 1
ATOM 695 C CA . VAL A 1 90 ? 38.218 14.250 -4.290 1.00 45.91 90 VAL A CA 1
ATOM 696 C C . VAL A 1 90 ? 37.692 15.297 -5.276 1.00 45.91 90 VAL A C 1
ATOM 698 O O . VAL A 1 90 ? 37.324 14.947 -6.396 1.00 45.91 90 VAL A O 1
ATOM 701 N N . GLY A 1 91 ? 37.715 16.570 -4.871 1.00 47.44 91 GLY A N 1
ATOM 702 C CA . GLY A 1 91 ? 37.920 17.694 -5.791 1.00 47.44 91 GLY A CA 1
ATOM 703 C C . GLY A 1 91 ? 36.694 18.480 -6.257 1.00 47.44 91 GLY A C 1
ATOM 704 O O . GLY A 1 91 ? 36.386 18.444 -7.440 1.00 47.44 91 GLY A O 1
ATOM 705 N N . TRP A 1 92 ? 36.074 19.266 -5.367 1.00 35.19 92 TRP A N 1
ATOM 706 C CA . TRP A 1 92 ? 35.270 20.453 -5.729 1.00 35.19 92 TRP A CA 1
ATOM 707 C C . TRP A 1 92 ? 35.450 21.543 -4.662 1.00 35.19 92 TRP A C 1
ATOM 709 O O . TRP A 1 92 ? 34.511 21.940 -3.977 1.00 35.19 92 TRP A O 1
ATOM 719 N N . GLU A 1 93 ? 36.688 21.988 -4.466 1.00 45.22 93 GLU A N 1
ATOM 720 C CA . GLU A 1 93 ? 37.021 23.052 -3.520 1.00 45.22 93 GLU A CA 1
ATOM 721 C C . GLU A 1 93 ? 37.327 24.333 -4.301 1.00 45.22 93 GLU A C 1
ATOM 723 O O . GLU A 1 93 ? 38.454 24.531 -4.750 1.00 45.22 93 GLU A O 1
ATOM 728 N N . LYS A 1 94 ? 36.273 25.131 -4.542 1.00 46.03 94 LYS A N 1
ATOM 729 C CA . LYS A 1 94 ? 36.250 26.599 -4.745 1.00 46.03 94 LYS A CA 1
ATOM 730 C C . LYS A 1 94 ? 34.910 27.025 -5.363 1.00 46.03 94 LYS A C 1
ATOM 732 O O . LYS A 1 94 ? 34.834 27.234 -6.561 1.00 46.03 94 LYS A O 1
ATOM 737 N N . GLU A 1 95 ? 33.865 27.172 -4.546 1.00 45.62 95 GLU A N 1
ATOM 738 C CA . GLU A 1 95 ? 32.728 28.070 -4.849 1.00 45.62 95 GLU A CA 1
ATOM 739 C C . GLU A 1 95 ? 31.878 28.303 -3.579 1.00 45.62 95 GLU A C 1
ATOM 741 O O . GLU A 1 95 ? 30.685 28.005 -3.517 1.00 45.62 95 GLU A O 1
ATOM 746 N N . LEU A 1 96 ? 32.514 28.786 -2.506 1.00 45.56 96 LEU A N 1
ATOM 747 C CA . LEU A 1 96 ? 31.862 29.065 -1.221 1.00 45.56 96 LEU A CA 1
ATOM 748 C C . LEU A 1 96 ? 32.144 30.508 -0.797 1.00 45.56 96 LEU A C 1
ATOM 750 O O . LEU A 1 96 ? 32.862 30.770 0.159 1.00 45.56 96 LEU A O 1
ATOM 754 N N . ALA A 1 97 ? 31.583 31.458 -1.547 1.00 43.84 97 ALA A N 1
ATOM 755 C CA . ALA A 1 97 ? 31.534 32.859 -1.134 1.00 43.84 97 ALA A CA 1
ATOM 756 C C . ALA A 1 97 ? 30.355 33.639 -1.744 1.00 43.84 97 ALA A C 1
ATOM 758 O O . ALA A 1 97 ? 30.516 34.805 -2.065 1.00 43.84 97 ALA A O 1
ATOM 759 N N . SER A 1 98 ? 29.166 33.042 -1.925 1.00 49.25 98 SER A N 1
ATOM 760 C CA . SER A 1 98 ? 27.931 33.836 -2.098 1.00 49.25 98 SER A CA 1
ATOM 761 C C . SER A 1 98 ? 26.656 32.986 -2.038 1.00 49.25 98 SER A C 1
ATOM 763 O O . SER A 1 98 ? 26.018 32.704 -3.050 1.00 49.25 98 SER A O 1
ATOM 765 N N . ARG A 1 99 ? 26.230 32.564 -0.843 1.00 47.66 99 ARG A N 1
ATOM 766 C CA . ARG A 1 99 ? 24.805 32.257 -0.631 1.00 47.66 99 ARG A CA 1
ATOM 767 C C . ARG A 1 99 ? 24.394 32.501 0.811 1.00 47.66 99 ARG A C 1
ATOM 769 O O . ARG A 1 99 ? 24.373 31.622 1.663 1.00 47.66 99 ARG A O 1
ATOM 776 N N . LYS A 1 100 ? 24.097 33.780 1.033 1.00 42.09 100 LYS A N 1
ATOM 777 C CA . LYS A 1 100 ? 23.349 34.341 2.153 1.00 42.09 100 LYS A CA 1
ATOM 778 C C . LYS A 1 100 ? 22.165 33.439 2.531 1.00 42.09 100 LYS A C 1
ATOM 780 O O . LYS A 1 100 ? 21.294 33.170 1.709 1.00 42.09 100 LYS A O 1
ATOM 785 N N . GLN A 1 101 ? 22.201 32.995 3.785 1.00 49.03 101 GLN A N 1
ATOM 786 C CA . GLN A 1 101 ? 21.087 32.863 4.726 1.00 49.03 101 GLN A CA 1
ATOM 787 C C . GLN A 1 101 ? 19.688 33.050 4.118 1.00 49.03 101 GLN A C 1
ATOM 789 O O . GLN A 1 101 ? 19.266 34.178 3.885 1.00 49.03 101 GLN A O 1
ATOM 794 N N . ASN A 1 102 ? 18.961 31.947 3.923 1.00 44.19 102 ASN A N 1
ATOM 795 C CA . ASN A 1 102 ? 17.512 31.880 4.122 1.00 44.19 102 ASN A CA 1
ATOM 796 C C . ASN A 1 102 ? 17.043 30.425 4.020 1.00 44.19 102 ASN A C 1
ATOM 798 O O . ASN A 1 102 ? 17.106 29.819 2.954 1.00 44.19 102 ASN A O 1
ATOM 802 N N . GLY A 1 103 ? 16.551 29.882 5.133 1.00 37.09 103 GLY A N 1
ATOM 803 C CA . GLY A 1 103 ? 15.879 28.585 5.153 1.00 37.09 103 GLY A CA 1
ATOM 804 C C . GLY A 1 103 ? 16.178 27.797 6.415 1.00 37.09 103 GLY A C 1
ATOM 805 O O . GLY A 1 103 ? 17.026 26.916 6.403 1.00 37.09 103 GLY A O 1
ATOM 806 N N . ARG A 1 104 ? 15.479 28.138 7.503 1.00 43.69 104 ARG A N 1
ATOM 807 C CA . ARG A 1 104 ? 15.395 27.339 8.730 1.00 43.69 104 ARG A CA 1
ATOM 808 C C . ARG A 1 104 ? 15.125 25.873 8.387 1.00 43.69 104 ARG A C 1
ATOM 810 O O . ARG A 1 104 ? 14.023 25.540 7.951 1.00 43.69 104 ARG A O 1
ATOM 817 N N . ASP A 1 105 ? 16.098 25.017 8.678 1.00 42.16 105 ASP A N 1
ATOM 818 C CA . ASP A 1 105 ? 15.881 23.596 8.917 1.00 42.16 105 ASP A CA 1
ATOM 819 C C . ASP A 1 105 ? 14.851 23.446 10.039 1.00 42.16 105 ASP A C 1
ATOM 821 O O . ASP A 1 105 ? 15.146 23.575 11.228 1.00 42.16 105 ASP A O 1
ATOM 825 N N . SER A 1 106 ? 13.606 23.191 9.652 1.00 46.69 106 SER A N 1
ATOM 826 C CA . SER A 1 106 ? 12.568 22.724 10.561 1.00 46.69 106 SER A CA 1
ATOM 827 C C . SER A 1 106 ? 12.835 21.240 10.792 1.00 46.69 106 SER A C 1
ATOM 829 O O . SER A 1 106 ? 12.249 20.370 10.151 1.00 46.69 106 SER A O 1
ATOM 831 N N . ARG A 1 107 ? 13.771 20.940 11.701 1.00 43.22 107 ARG A N 1
ATOM 832 C CA . ARG A 1 107 ? 13.818 19.629 12.350 1.00 43.22 107 ARG A CA 1
ATOM 833 C C . ARG A 1 107 ? 12.477 19.446 13.049 1.00 43.22 107 ARG A C 1
ATOM 835 O O . ARG A 1 107 ? 12.241 20.024 14.105 1.00 43.22 107 ARG A O 1
ATOM 842 N N . SER A 1 108 ? 11.587 18.678 12.431 1.00 42.59 108 SER A N 1
ATOM 843 C CA . SER A 1 108 ? 10.413 18.131 13.094 1.00 42.59 108 SER A CA 1
ATOM 844 C C . SER A 1 108 ? 10.913 17.293 14.265 1.00 42.59 108 SER A C 1
ATOM 846 O O . SER A 1 108 ? 11.438 16.195 14.067 1.00 42.59 108 SER A O 1
ATOM 848 N N . VAL A 1 109 ? 10.818 17.846 15.471 1.00 46.56 109 VAL A N 1
ATOM 849 C CA . VAL A 1 109 ? 10.979 17.076 16.701 1.00 46.56 109 VAL A CA 1
ATOM 850 C C . VAL A 1 109 ? 9.919 15.970 16.641 1.00 46.56 109 VAL A C 1
ATOM 852 O O . VAL A 1 109 ? 8.754 16.293 16.387 1.00 46.56 109 VAL A O 1
ATOM 855 N N . PRO A 1 110 ? 10.281 14.684 16.780 1.00 47.22 110 PRO A N 1
ATOM 856 C CA . PRO A 1 110 ? 9.298 13.621 16.909 1.00 47.22 110 PRO A CA 1
ATOM 857 C C . PRO A 1 110 ? 8.441 13.953 18.126 1.00 47.22 110 PRO A C 1
ATOM 859 O O . PRO A 1 110 ? 8.941 13.982 19.247 1.00 47.22 110 PRO A O 1
ATOM 862 N N . MET A 1 111 ? 7.178 14.302 17.894 1.00 52.53 111 MET A N 1
ATOM 863 C CA . MET A 1 111 ? 6.220 14.427 18.980 1.00 52.53 111 MET A CA 1
ATOM 864 C C . MET A 1 111 ? 5.971 13.006 19.485 1.00 52.53 111 MET A C 1
ATOM 866 O O . MET A 1 111 ? 5.564 12.146 18.703 1.00 52.53 111 MET A O 1
ATOM 870 N N . ASP A 1 112 ? 6.294 12.752 20.746 1.00 56.06 112 ASP A N 1
ATOM 871 C CA . ASP A 1 112 ? 6.048 11.472 21.398 1.00 56.06 112 ASP A CA 1
ATOM 872 C C . ASP A 1 112 ? 4.532 11.304 21.594 1.00 56.06 112 ASP A C 1
ATOM 874 O O . ASP A 1 112 ? 3.920 11.935 22.458 1.00 56.06 112 ASP A O 1
ATOM 878 N N . TYR A 1 113 ? 3.901 10.544 20.694 1.00 55.25 113 TYR A N 1
ATOM 879 C CA . TYR A 1 113 ? 2.448 10.357 20.655 1.00 55.25 113 TYR A CA 1
ATOM 880 C C . TYR A 1 113 ? 1.927 9.502 21.817 1.00 55.25 113 TYR A C 1
ATOM 882 O O . TYR A 1 113 ? 0.739 9.603 22.130 1.00 55.25 113 TYR A O 1
ATOM 890 N N . ASP A 1 114 ? 2.791 8.725 22.477 1.00 57.59 114 ASP A N 1
ATOM 891 C CA . ASP A 1 114 ? 2.404 7.918 23.635 1.00 57.59 114 ASP A CA 1
ATOM 892 C C . ASP A 1 114 ? 2.116 8.826 24.846 1.00 57.59 114 ASP A C 1
ATOM 894 O O . ASP A 1 114 ? 1.092 8.669 25.510 1.00 57.59 114 ASP A O 1
ATOM 898 N N . ALA A 1 115 ? 2.896 9.898 25.032 1.00 61.09 115 ALA A N 1
ATOM 899 C CA . ALA A 1 115 ? 2.676 10.873 26.107 1.00 61.09 115 ALA A CA 1
ATOM 900 C C . ALA A 1 115 ? 1.391 11.717 25.939 1.00 61.09 115 ALA A C 1
ATOM 902 O O . ALA A 1 115 ? 0.787 12.149 26.922 1.00 61.09 115 ALA A O 1
ATOM 903 N N . VAL A 1 116 ? 0.954 11.971 24.699 1.00 62.75 116 VAL A N 1
ATOM 904 C CA . VAL A 1 116 ? -0.277 12.743 24.427 1.00 62.75 116 VAL A CA 1
ATOM 905 C C . VAL A 1 116 ? -1.530 11.890 24.649 1.00 62.75 116 VAL A C 1
ATOM 907 O O . VAL A 1 116 ? -2.546 12.401 25.122 1.00 62.75 116 VAL A O 1
ATOM 910 N N . LEU A 1 117 ? -1.461 10.591 24.343 1.00 65.75 117 LEU A N 1
ATOM 911 C CA . LEU A 1 117 ? -2.568 9.660 24.566 1.00 65.75 117 LEU A CA 1
ATOM 912 C C . LEU A 1 117 ? -2.815 9.408 26.059 1.00 65.75 117 LEU A C 1
ATOM 914 O O . LEU A 1 117 ? -3.977 9.367 26.463 1.00 65.75 117 LEU A O 1
ATOM 918 N N . ASP A 1 118 ? -1.760 9.344 26.874 1.00 75.88 118 ASP A N 1
ATOM 919 C CA . ASP A 1 118 ? -1.887 9.167 28.326 1.00 75.88 118 ASP A CA 1
ATOM 920 C C . ASP A 1 118 ? -2.590 10.353 29.005 1.00 75.88 118 ASP A C 1
ATOM 922 O O . ASP A 1 118 ? -3.429 10.158 29.885 1.00 75.88 118 ASP A O 1
ATOM 926 N N . LEU A 1 119 ? -2.325 11.591 28.567 1.00 76.81 119 LEU A N 1
ATOM 927 C CA . LEU A 1 119 ? -2.954 12.781 29.152 1.00 76.81 119 LEU A CA 1
ATOM 928 C C . LEU A 1 119 ? -4.448 12.888 28.800 1.00 76.81 119 LEU A C 1
ATOM 930 O O . LEU A 1 119 ? -5.265 13.300 29.629 1.00 76.81 119 LEU A O 1
ATOM 934 N N . GLU A 1 120 ? -4.828 12.508 27.577 1.00 80.88 120 GLU A N 1
ATOM 935 C CA . GLU A 1 120 ? -6.229 12.536 27.143 1.00 80.88 120 GLU A CA 1
ATOM 936 C C . GLU A 1 120 ? -7.037 11.371 27.741 1.00 80.88 120 GLU A C 1
ATOM 938 O O . GLU A 1 120 ? -8.209 11.537 28.084 1.00 80.88 120 GLU A O 1
ATOM 943 N N . GLU A 1 121 ? -6.399 10.224 27.980 1.00 76.88 121 GLU A N 1
ATOM 944 C CA . GLU A 1 121 ? -6.985 9.104 28.719 1.00 76.88 121 GLU A CA 1
ATOM 945 C C . GLU A 1 121 ? -7.190 9.434 30.204 1.00 76.88 121 GLU A C 1
ATOM 947 O O . GLU A 1 121 ? -8.262 9.149 30.745 1.00 76.88 121 GLU A O 1
ATOM 952 N N . LEU A 1 122 ? -6.238 10.130 30.841 1.00 82.75 122 LEU A N 1
ATOM 953 C CA . LEU A 1 122 ? -6.392 10.637 32.209 1.00 82.75 122 LEU A CA 1
ATOM 954 C C . LEU A 1 122 ? -7.581 11.605 32.320 1.00 82.75 122 LEU A C 1
ATOM 956 O O . LEU A 1 122 ? -8.372 11.526 33.263 1.00 82.75 122 LEU A O 1
ATOM 960 N N . ARG A 1 123 ? -7.753 12.485 31.323 1.00 88.50 123 ARG A N 1
ATOM 961 C CA . ARG A 1 123 ? -8.875 13.432 31.261 1.00 88.50 123 ARG A CA 1
ATOM 962 C C . ARG A 1 123 ? -10.222 12.722 31.110 1.00 88.50 123 ARG A C 1
ATOM 964 O O . ARG A 1 123 ? -11.191 13.117 31.752 1.00 88.50 123 ARG A O 1
ATOM 971 N N . LEU A 1 124 ? -10.293 11.667 30.298 1.00 80.06 124 LEU A N 1
ATOM 972 C CA . LEU A 1 124 ? -11.514 10.870 30.134 1.00 80.06 124 LEU A CA 1
ATOM 973 C C . LEU A 1 124 ? -11.849 10.046 31.388 1.00 80.06 124 LEU A C 1
ATOM 975 O O . LEU A 1 124 ? -13.027 9.904 31.717 1.00 80.06 124 LEU A O 1
ATOM 979 N N . MET A 1 125 ? -10.846 9.546 32.119 1.00 78.81 125 MET A N 1
ATOM 980 C CA . MET A 1 125 ? -11.075 8.864 33.400 1.00 78.81 125 MET A CA 1
ATOM 981 C C . MET A 1 125 ? -11.566 9.811 34.503 1.00 78.81 125 MET A C 1
ATOM 983 O O . MET A 1 125 ? -12.363 9.388 35.338 1.00 78.81 125 MET 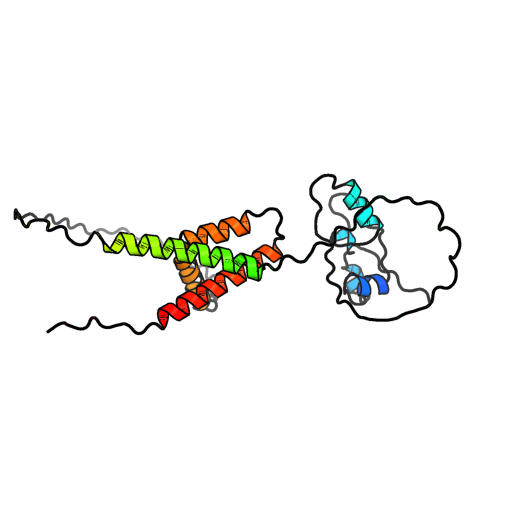A O 1
ATOM 987 N N . ALA A 1 126 ? -11.145 11.080 34.501 1.00 81.44 126 ALA A N 1
ATOM 988 C CA . ALA A 1 126 ? -11.645 12.082 35.444 1.00 81.44 126 ALA A CA 1
ATOM 989 C C . ALA A 1 126 ? -13.143 12.376 35.234 1.00 81.44 126 ALA A C 1
ATOM 991 O O . ALA A 1 126 ? -13.915 12.302 36.186 1.00 81.44 126 ALA A O 1
ATOM 992 N N . ILE A 1 127 ? -13.571 12.581 33.981 1.00 78.62 127 ILE A N 1
ATOM 993 C CA . ILE A 1 127 ? -14.985 12.835 33.641 1.00 78.62 127 ILE A CA 1
ATOM 994 C C . ILE A 1 127 ? -15.875 11.648 34.048 1.00 78.62 127 ILE A C 1
ATOM 996 O O . ILE A 1 127 ? -16.952 11.841 34.603 1.00 78.62 127 ILE A O 1
ATOM 1000 N N . ALA A 1 128 ? -15.415 10.410 33.834 1.00 70.94 128 ALA A N 1
ATOM 1001 C CA . ALA A 1 128 ? -16.179 9.216 34.204 1.00 70.94 128 ALA A CA 1
ATOM 1002 C C . ALA A 1 128 ? -16.372 9.058 35.728 1.00 70.94 128 ALA A C 1
ATOM 1004 O O . ALA A 1 128 ? -17.372 8.492 36.173 1.00 70.94 128 ALA A O 1
ATOM 1005 N N . ARG A 1 129 ? -15.425 9.550 36.541 1.00 76.56 129 ARG A N 1
ATOM 1006 C CA . ARG A 1 129 ? -15.558 9.549 38.007 1.00 76.56 129 ARG A CA 1
ATOM 1007 C C . ARG A 1 129 ? -16.604 10.556 38.477 1.00 76.56 129 ARG A C 1
ATOM 1009 O O . ARG A 1 129 ? -17.390 10.223 39.357 1.00 76.56 129 ARG A O 1
ATOM 1016 N N . GLU A 1 130 ? -16.657 11.734 37.862 1.00 76.31 130 GLU A N 1
ATOM 1017 C CA . GLU A 1 130 ? -17.650 12.766 38.187 1.00 76.31 130 GLU A CA 1
ATOM 1018 C C . GLU A 1 130 ? -19.079 12.323 37.834 1.00 76.31 130 GLU A C 1
ATOM 1020 O O . GLU A 1 130 ? -20.005 12.551 38.615 1.00 76.31 130 GLU A O 1
ATOM 1025 N N . THR A 1 131 ? -19.267 11.613 36.715 1.00 72.81 131 THR A N 1
ATOM 1026 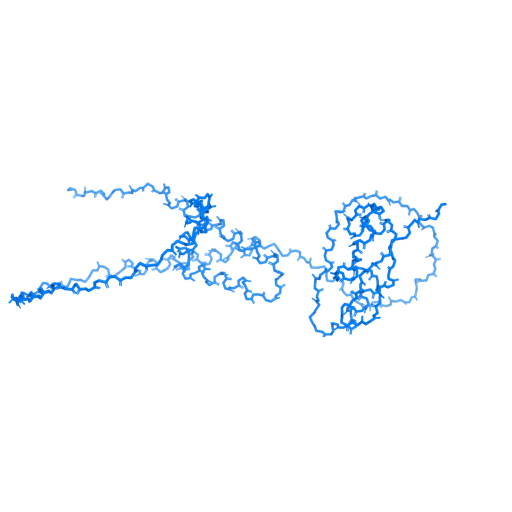C CA . THR A 1 131 ? -20.590 11.094 36.319 1.00 72.81 131 THR A CA 1
ATOM 1027 C C . THR A 1 131 ? -21.066 9.927 37.185 1.00 72.81 131 THR A C 1
ATOM 1029 O O . THR A 1 131 ? -22.258 9.798 37.440 1.00 72.81 131 THR A O 1
ATOM 1032 N N . ASN A 1 132 ? -20.153 9.082 37.675 1.00 63.72 132 ASN A N 1
ATOM 1033 C CA . ASN A 1 132 ? -20.525 7.998 38.591 1.00 63.72 132 ASN A CA 1
ATOM 1034 C C . ASN A 1 132 ? -20.804 8.505 40.014 1.00 63.72 132 ASN A C 1
ATOM 1036 O O . ASN A 1 132 ? -21.654 7.945 40.696 1.00 63.72 132 ASN A O 1
ATOM 1040 N N . ALA A 1 133 ? -20.124 9.567 40.457 1.00 68.12 133 ALA A N 1
ATOM 1041 C CA . ALA A 1 133 ? -20.385 10.182 41.758 1.00 68.12 133 ALA A CA 1
ATOM 1042 C C . ALA A 1 133 ? -21.758 10.875 41.821 1.00 68.12 133 ALA A C 1
ATOM 1044 O O . ALA A 1 133 ? -22.376 10.906 42.878 1.00 68.12 133 ALA A O 1
ATOM 1045 N N . SER A 1 134 ? -22.248 11.397 40.694 1.00 61.31 134 SER A N 1
ATOM 1046 C CA . SER A 1 134 ? -23.559 12.055 40.609 1.00 61.31 134 SER A CA 1
ATOM 1047 C C . SER A 1 134 ? -24.727 11.070 40.482 1.00 61.31 134 SER A C 1
ATOM 1049 O O . SER A 1 134 ? -25.807 11.357 40.983 1.00 61.31 134 SER A O 1
ATOM 1051 N N . ALA A 1 135 ? -24.515 9.885 39.900 1.00 58.16 135 ALA A N 1
ATOM 1052 C CA . ALA A 1 135 ? -25.548 8.848 39.806 1.00 58.16 135 ALA A CA 1
ATOM 1053 C C . ALA A 1 135 ? -25.838 8.128 41.140 1.00 58.16 135 ALA A C 1
ATOM 1055 O O . ALA A 1 135 ? -26.903 7.546 41.300 1.00 58.16 135 ALA A O 1
ATOM 1056 N N . ALA A 1 136 ? -24.916 8.173 42.108 1.00 58.53 136 ALA A N 1
ATOM 1057 C CA . ALA A 1 136 ? -25.079 7.512 43.406 1.00 58.53 136 ALA A CA 1
ATOM 1058 C C . ALA A 1 136 ? -25.891 8.328 44.437 1.00 58.53 136 ALA A C 1
ATOM 1060 O O . ALA A 1 136 ? -26.071 7.864 45.558 1.00 58.53 136 ALA A O 1
ATOM 1061 N N . ALA A 1 137 ? -26.353 9.534 44.089 1.00 58.22 137 ALA A N 1
ATOM 1062 C CA . ALA A 1 137 ? -27.036 10.442 45.016 1.00 58.22 137 ALA A CA 1
ATOM 1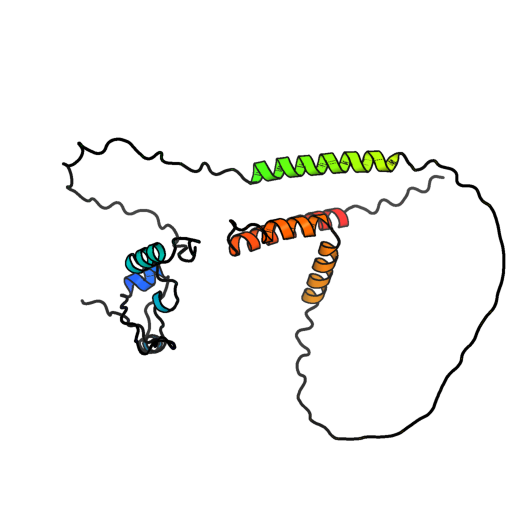063 C C . ALA A 1 137 ? -28.570 10.520 44.836 1.00 58.22 137 ALA A C 1
ATOM 1065 O O . ALA A 1 137 ? -29.210 11.266 45.567 1.00 58.22 137 ALA A O 1
ATOM 1066 N N . GLU A 1 138 ? -29.163 9.773 43.895 1.00 55.31 138 GLU A N 1
ATOM 1067 C CA . GLU A 1 138 ? -30.599 9.867 43.546 1.00 55.31 138 GLU A CA 1
ATOM 1068 C C . GLU A 1 138 ? -31.445 8.633 43.945 1.00 55.31 138 GLU A C 1
ATOM 1070 O O . GLU A 1 138 ? -32.605 8.532 43.559 1.00 55.31 138 GLU A O 1
ATOM 1075 N N . GLU A 1 139 ? -30.920 7.700 44.745 1.00 56.97 139 GLU A N 1
ATOM 1076 C CA . GLU A 1 139 ? -31.639 6.478 45.171 1.00 56.97 139 GLU A CA 1
ATOM 1077 C C . GLU A 1 139 ? -32.262 6.612 46.578 1.00 56.97 139 GLU A C 1
ATOM 1079 O O . GLU A 1 139 ? -32.063 5.752 47.429 1.00 56.97 139 GLU A O 1
ATOM 1084 N N . ASP A 1 140 ? -32.996 7.696 46.861 1.00 53.81 140 ASP A N 1
ATOM 1085 C CA . ASP A 1 140 ? -33.742 7.808 48.132 1.00 53.81 140 ASP A CA 1
ATOM 1086 C C . ASP A 1 140 ? -35.031 8.648 48.012 1.00 53.81 140 ASP A C 1
ATOM 1088 O O . ASP A 1 140 ? -35.285 9.594 48.763 1.00 53.81 140 ASP A O 1
ATOM 1092 N N . LEU A 1 141 ? -35.875 8.314 47.029 1.00 54.91 141 LEU A N 1
ATOM 1093 C CA . LEU A 1 141 ? -37.250 8.819 46.960 1.00 54.91 141 LEU A CA 1
ATOM 1094 C C . LEU A 1 141 ? -38.257 7.673 47.163 1.00 54.91 141 LEU A C 1
ATOM 1096 O O . LEU A 1 141 ? -38.374 6.799 46.301 1.00 54.91 141 LEU A O 1
ATOM 1100 N N . PRO A 1 142 ? -39.030 7.674 48.266 1.00 62.16 142 PRO A N 1
ATOM 1101 C CA . PRO A 1 142 ? -40.095 6.706 48.476 1.00 62.16 142 PRO A CA 1
ATOM 1102 C C . PRO A 1 142 ? -41.287 7.063 47.582 1.00 62.16 142 PRO A C 1
ATOM 1104 O O . PRO A 1 142 ? -41.952 8.077 47.798 1.00 62.16 142 PRO A O 1
ATOM 1107 N N . VAL A 1 143 ? -41.581 6.231 46.580 1.00 52.09 143 VAL A N 1
ATOM 1108 C CA . VAL A 1 143 ? -42.807 6.364 45.782 1.00 52.09 143 VAL A CA 1
ATOM 1109 C C . VAL A 1 143 ? -43.831 5.341 46.254 1.00 52.09 143 VAL A C 1
ATOM 1111 O O . VAL A 1 143 ? -43.592 4.136 46.275 1.00 52.09 143 VAL A O 1
ATOM 1114 N N . ALA A 1 144 ? -44.961 5.893 46.682 1.00 43.50 144 ALA A N 1
ATOM 1115 C CA . ALA A 1 144 ? -46.077 5.235 47.322 1.00 43.50 144 ALA A CA 1
ATOM 1116 C C . ALA A 1 144 ? -46.691 4.102 46.485 1.00 43.50 144 ALA A C 1
ATOM 1118 O O . ALA A 1 144 ? -46.934 4.230 45.286 1.00 43.50 144 ALA A O 1
ATOM 1119 N N . SER A 1 145 ? -46.999 3.019 47.196 1.00 56.69 145 SER A N 1
ATOM 1120 C CA . SER A 1 145 ? -48.050 2.060 46.871 1.00 56.69 145 SER A CA 1
ATOM 1121 C C . SER A 1 145 ? -49.370 2.802 46.708 1.00 56.69 145 SER A C 1
ATOM 1123 O O . SER A 1 145 ? -49.785 3.433 47.672 1.00 56.69 145 SER A O 1
ATOM 1125 N N . ASP A 1 146 ? -50.038 2.664 45.561 1.00 47.88 146 ASP A N 1
ATOM 1126 C CA . ASP A 1 146 ? -51.498 2.573 45.535 1.00 47.88 146 ASP A CA 1
ATOM 1127 C C . ASP A 1 146 ? -52.059 2.069 44.192 1.00 47.88 146 ASP A C 1
ATOM 1129 O O . ASP A 1 146 ? -51.770 2.590 43.117 1.00 47.88 146 ASP A O 1
ATOM 1133 N N . ASN A 1 147 ? -52.970 1.106 44.357 1.00 50.53 147 ASN A N 1
ATOM 1134 C CA . ASN A 1 147 ? -54.160 0.791 43.565 1.00 50.53 147 ASN A CA 1
ATOM 1135 C C . ASN A 1 147 ? -54.144 -0.281 42.455 1.00 50.53 147 ASN A C 1
ATOM 1137 O O . ASN A 1 147 ? -53.595 -0.149 41.366 1.00 50.53 147 ASN A O 1
ATOM 1141 N N . ALA A 1 148 ? -54.905 -1.321 42.817 1.00 49.72 148 ALA A N 1
ATOM 1142 C CA . ALA A 1 148 ? -55.606 -2.342 42.053 1.00 49.72 148 ALA A CA 1
ATOM 1143 C C . ALA A 1 148 ? -56.527 -1.815 40.928 1.00 49.72 148 ALA A C 1
ATOM 1145 O O . ALA A 1 148 ? -56.716 -0.606 40.810 1.00 49.72 148 ALA A O 1
ATOM 1146 N N . ILE A 1 149 ? -57.165 -2.784 40.232 1.00 47.62 149 ILE A N 1
ATOM 1147 C CA . ILE A 1 149 ? -58.208 -2.756 39.164 1.00 47.62 149 ILE A CA 1
ATOM 1148 C C . ILE A 1 149 ? -57.602 -3.303 37.850 1.00 47.62 149 ILE A C 1
ATOM 1150 O O . ILE A 1 149 ? -56.533 -2.859 37.454 1.00 47.62 149 ILE A O 1
ATOM 1154 N N . ASP A 1 150 ? -58.168 -4.230 37.071 1.00 52.22 150 ASP A N 1
ATOM 1155 C CA . ASP A 1 150 ? -59.378 -5.073 37.094 1.00 52.22 150 ASP A CA 1
ATOM 1156 C C . ASP A 1 150 ? -59.273 -6.048 35.892 1.00 52.22 150 ASP A C 1
ATOM 1158 O O . ASP A 1 150 ? -58.472 -5.839 34.975 1.00 52.22 150 ASP A O 1
ATOM 1162 N N . GLU A 1 151 ? -60.032 -7.140 35.914 1.00 54.91 151 GLU A N 1
ATOM 1163 C CA . GLU A 1 151 ? -59.951 -8.271 34.988 1.00 54.91 151 GLU A CA 1
ATOM 1164 C C . GLU A 1 151 ? -60.690 -8.085 33.640 1.00 54.91 151 GLU A C 1
ATOM 1166 O O . GLU A 1 151 ? -61.853 -7.699 33.591 1.00 54.91 151 GLU A O 1
ATOM 1171 N N . GLY A 1 152 ? -60.063 -8.582 32.558 1.00 41.12 152 GLY A N 1
ATOM 1172 C CA . GLY A 1 152 ? -60.733 -9.302 31.450 1.00 41.12 152 GLY A CA 1
ATOM 1173 C C . GLY A 1 152 ? -60.972 -8.557 30.113 1.00 41.12 152 GLY A C 1
ATOM 1174 O O . GLY A 1 152 ? -60.802 -7.346 30.035 1.00 41.12 152 GLY A O 1
ATOM 1175 N N . PRO A 1 153 ? -61.425 -9.238 29.026 1.00 59.06 153 PRO A N 1
ATOM 1176 C CA . PRO A 1 153 ? -61.371 -10.669 28.728 1.00 59.06 153 PRO A CA 1
ATOM 1177 C C . PRO A 1 153 ? -60.763 -11.030 27.343 1.00 59.06 153 PRO A C 1
ATOM 1179 O O . PRO A 1 153 ? -60.526 -10.220 26.451 1.00 59.06 153 PRO A O 1
ATOM 1182 N N . LYS A 1 154 ? -60.559 -12.343 27.215 1.00 55.28 154 LYS A N 1
ATOM 1183 C CA . LYS A 1 154 ? -60.129 -13.194 26.093 1.00 55.28 154 LYS A CA 1
ATOM 1184 C C . LYS A 1 154 ? -60.737 -12.838 24.726 1.00 55.28 154 LYS A C 1
ATOM 1186 O O . LYS A 1 154 ? -61.949 -12.688 24.616 1.00 55.28 154 LYS A O 1
ATOM 1191 N N . ASN A 1 155 ? -59.926 -12.912 23.663 1.00 49.09 155 ASN A N 1
ATOM 1192 C CA . ASN A 1 155 ? -60.435 -13.168 22.313 1.00 49.09 155 ASN A CA 1
ATOM 1193 C C . ASN A 1 155 ? -59.567 -14.195 21.566 1.00 49.09 155 ASN A C 1
ATOM 1195 O O . ASN A 1 155 ? -58.440 -13.925 21.154 1.00 49.09 155 ASN A O 1
ATOM 1199 N N . HIS A 1 156 ? -60.132 -15.395 21.423 1.00 51.06 156 HIS A N 1
ATOM 1200 C CA . HIS A 1 156 ? -59.685 -16.454 20.526 1.00 51.06 156 HIS A CA 1
ATOM 1201 C C . HIS A 1 156 ? -59.994 -16.056 19.077 1.00 51.06 156 HIS A C 1
ATOM 1203 O O . HIS A 1 156 ? -61.129 -15.699 18.767 1.00 51.06 156 HIS A O 1
ATOM 1209 N N . ARG A 1 157 ? -59.035 -16.221 18.160 1.00 47.09 157 ARG A N 1
ATOM 1210 C CA . ARG A 1 157 ? -59.347 -16.375 16.733 1.00 47.09 157 ARG A CA 1
ATOM 1211 C C . ARG A 1 157 ? -58.528 -17.513 16.140 1.00 47.09 157 ARG A C 1
ATOM 1213 O O . ARG A 1 157 ? -57.345 -17.376 15.851 1.00 47.09 157 ARG A O 1
ATOM 1220 N N . SER A 1 158 ? -59.197 -18.646 16.004 1.00 50.97 158 SER A N 1
ATOM 1221 C CA . SER A 1 158 ? -58.814 -19.811 15.218 1.00 50.97 158 SER A CA 1
ATOM 1222 C C . SER A 1 158 ? -59.042 -19.533 13.730 1.00 50.97 158 SER A C 1
ATOM 1224 O O . SER A 1 158 ? -60.144 -19.155 13.338 1.00 50.97 158 SER A O 1
ATOM 1226 N N . VAL A 1 159 ? -58.015 -19.746 12.902 1.00 47.00 159 VAL A N 1
ATOM 1227 C CA . VAL A 1 159 ? -58.153 -19.919 11.447 1.00 47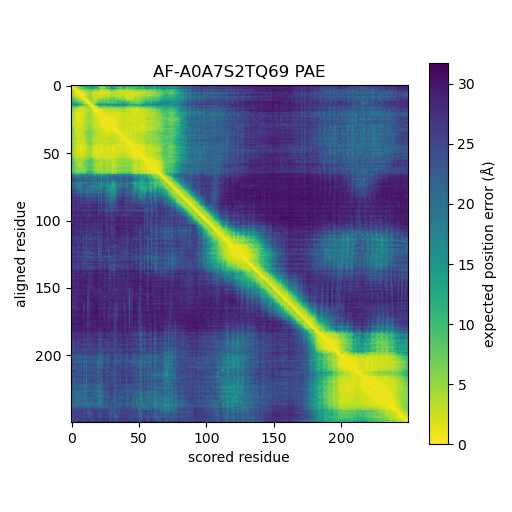.00 159 VAL A CA 1
ATOM 1228 C C . VAL A 1 159 ? -57.145 -20.971 10.977 1.00 47.00 159 VAL A C 1
ATOM 1230 O O . VAL A 1 159 ? -55.939 -20.760 11.043 1.00 47.00 159 VAL A O 1
ATOM 1233 N N . THR A 1 160 ? -57.672 -22.085 10.483 1.00 43.47 160 THR A N 1
ATOM 1234 C CA . THR A 1 160 ? -57.086 -23.058 9.541 1.00 43.47 160 THR A CA 1
ATOM 1235 C C . THR A 1 160 ? -58.271 -23.641 8.739 1.00 43.47 160 THR A C 1
ATOM 1237 O O . THR A 1 160 ? -59.417 -23.399 9.131 1.00 43.47 160 THR A O 1
ATOM 1240 N N . PRO A 1 161 ? -58.083 -24.521 7.738 1.00 63.91 161 PRO A N 1
ATOM 1241 C CA . PRO A 1 161 ? -57.158 -24.529 6.591 1.00 63.91 161 PRO A CA 1
ATOM 1242 C C . PRO A 1 161 ? -57.915 -24.795 5.257 1.00 63.91 161 PRO A C 1
ATOM 1244 O O . PRO A 1 161 ? -59.070 -25.204 5.290 1.00 63.91 161 PRO A O 1
ATOM 1247 N N . SER A 1 162 ? -57.276 -24.615 4.092 1.00 41.06 162 SER A N 1
ATOM 1248 C CA . SER A 1 162 ? -57.569 -25.285 2.791 1.00 41.06 162 SER A CA 1
ATOM 1249 C C . SER A 1 162 ? -56.445 -24.892 1.813 1.00 41.06 162 SER A C 1
ATOM 1251 O O . SER A 1 162 ? -56.178 -23.704 1.658 1.00 41.06 162 SER A O 1
ATOM 1253 N N . ASP A 1 163 ? -55.545 -25.798 1.429 1.00 41.94 163 ASP A N 1
ATOM 1254 C CA . ASP A 1 163 ? -55.623 -26.688 0.252 1.00 41.94 163 ASP A CA 1
ATOM 1255 C C . ASP A 1 163 ? -55.774 -25.947 -1.087 1.00 41.94 163 ASP A C 1
ATOM 1257 O O . ASP A 1 163 ? -56.880 -25.582 -1.456 1.00 41.94 163 ASP A O 1
ATOM 1261 N N . GLU A 1 164 ? -54.671 -25.806 -1.840 1.00 48.78 164 GLU A N 1
ATOM 1262 C CA . GLU A 1 164 ? -54.688 -26.032 -3.295 1.00 48.78 164 GLU A CA 1
ATOM 1263 C C . GLU A 1 164 ? -53.279 -26.368 -3.838 1.00 48.78 164 GLU A C 1
ATOM 1265 O O . GLU A 1 164 ? -52.375 -25.540 -3.932 1.00 48.78 164 GLU A O 1
ATOM 1270 N N . SER A 1 165 ? -53.119 -27.663 -4.104 1.00 50.06 165 SER A N 1
ATOM 1271 C CA . SER A 1 165 ? -52.388 -28.345 -5.180 1.00 50.06 165 SER A CA 1
ATOM 1272 C C . SER A 1 165 ? -51.343 -27.626 -6.057 1.00 50.06 165 SER A C 1
ATOM 1274 O O . SER A 1 165 ? -51.625 -26.697 -6.801 1.00 50.06 165 SER A O 1
ATOM 1276 N N . ALA A 1 166 ? -50.193 -28.310 -6.123 1.00 46.00 166 ALA A N 1
ATOM 1277 C CA . ALA A 1 166 ? -49.483 -28.744 -7.333 1.00 46.00 166 ALA A CA 1
ATOM 1278 C C . ALA A 1 166 ? -48.905 -27.689 -8.297 1.00 46.00 166 ALA A C 1
ATOM 1280 O O . ALA A 1 166 ? -49.579 -27.179 -9.186 1.00 46.00 166 ALA A O 1
ATOM 1281 N N . ASN A 1 167 ? -47.572 -27.576 -8.287 1.00 45.69 167 ASN A N 1
ATOM 1282 C CA . ASN A 1 167 ? -46.836 -27.708 -9.544 1.00 45.69 167 ASN A CA 1
ATOM 1283 C C . ASN A 1 167 ? -45.433 -28.294 -9.327 1.00 45.69 167 ASN A C 1
ATOM 1285 O O . ASN A 1 167 ? -44.564 -27.692 -8.698 1.00 45.69 167 ASN A O 1
ATOM 1289 N N . LEU A 1 168 ? -45.268 -29.506 -9.853 1.00 47.72 168 LEU A N 1
ATOM 1290 C CA . LEU A 1 168 ? -44.012 -30.197 -10.110 1.00 47.72 168 LEU A CA 1
ATOM 1291 C C . LEU A 1 168 ? -43.390 -29.590 -11.372 1.00 47.72 168 LEU A C 1
ATOM 1293 O O . LEU A 1 168 ? -43.993 -29.702 -12.433 1.00 47.72 168 LEU A O 1
ATOM 1297 N N . VAL A 1 169 ? -42.175 -29.042 -11.283 1.00 49.00 169 VAL A N 1
ATOM 1298 C CA . VAL A 1 169 ? -41.220 -29.082 -12.403 1.00 49.00 169 VAL A CA 1
ATOM 1299 C C . VAL A 1 169 ? -39.816 -29.344 -11.860 1.00 49.00 169 VAL A C 1
ATOM 1301 O O . VAL A 1 169 ? -39.249 -28.559 -11.102 1.00 49.00 169 VAL A O 1
ATOM 1304 N N . GLU A 1 170 ? -39.337 -30.521 -12.246 1.00 43.25 170 GLU A N 1
ATOM 1305 C CA . GLU A 1 170 ? -37.971 -31.019 -12.395 1.00 43.25 170 GLU A CA 1
ATOM 1306 C C . GLU A 1 170 ? -36.783 -30.074 -12.137 1.00 43.25 170 GLU A C 1
ATOM 1308 O O . GLU A 1 170 ? -36.536 -29.096 -12.837 1.00 43.25 170 GLU A O 1
ATOM 1313 N N . ALA A 1 171 ? -35.981 -30.499 -11.157 1.00 42.28 171 ALA A N 1
ATOM 1314 C CA . ALA A 1 171 ? -34.578 -30.887 -11.318 1.00 42.28 171 ALA A CA 1
ATOM 1315 C C . ALA A 1 171 ? -33.712 -30.077 -12.306 1.00 42.28 171 ALA A C 1
ATOM 1317 O O . ALA A 1 171 ? -33.530 -30.439 -13.465 1.00 42.28 171 ALA A O 1
ATOM 1318 N N . ALA A 1 172 ? -33.015 -29.080 -11.760 1.00 41.31 172 ALA A N 1
ATOM 1319 C CA . ALA A 1 172 ? -31.656 -28.765 -12.182 1.00 41.31 172 ALA A CA 1
ATOM 1320 C C . ALA A 1 172 ? -30.737 -28.928 -10.966 1.00 41.31 172 ALA A C 1
ATOM 1322 O O . ALA A 1 172 ? -30.642 -28.053 -10.102 1.00 41.31 172 ALA A O 1
ATOM 1323 N N . GLU A 1 173 ? -30.100 -30.093 -10.881 1.00 50.59 173 GLU A N 1
ATOM 1324 C CA . GLU A 1 173 ? -29.015 -30.386 -9.951 1.00 50.59 173 GLU A CA 1
ATOM 1325 C C . GLU A 1 173 ? -27.812 -29.497 -10.293 1.00 50.59 173 GLU A C 1
ATOM 1327 O O . GLU A 1 173 ? -26.971 -29.831 -11.123 1.00 50.59 173 GLU A O 1
ATOM 1332 N N . PHE A 1 174 ? -27.740 -28.324 -9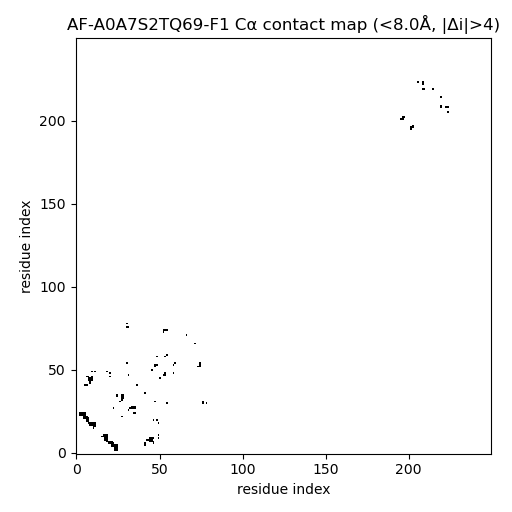.666 1.00 38.31 174 PHE A N 1
ATOM 1333 C CA . PHE A 1 174 ? -26.515 -27.535 -9.611 1.00 38.31 174 PHE A CA 1
ATOM 1334 C C . PHE A 1 174 ? -25.869 -27.790 -8.251 1.00 38.31 174 PHE A C 1
ATOM 1336 O O . PHE A 1 174 ? -26.371 -27.336 -7.218 1.00 38.31 174 PHE A O 1
ATOM 1343 N N . GLY A 1 175 ? -24.801 -28.590 -8.268 1.00 44.16 175 GLY A N 1
ATOM 1344 C CA . GLY A 1 175 ? -24.060 -29.042 -7.095 1.00 44.16 175 GLY A CA 1
ATOM 1345 C C . GLY A 1 175 ? -23.755 -27.907 -6.121 1.00 44.16 175 GLY A C 1
ATOM 1346 O O . GLY A 1 175 ? -23.014 -26.976 -6.435 1.00 44.16 175 GLY A O 1
ATOM 1347 N N . ARG A 1 176 ? -24.344 -28.002 -4.926 1.00 49.16 176 ARG A N 1
ATOM 1348 C CA . ARG A 1 176 ? -23.976 -27.212 -3.751 1.00 49.16 176 ARG A CA 1
ATOM 1349 C C . ARG A 1 176 ? -22.987 -28.017 -2.920 1.00 49.16 176 ARG A C 1
ATOM 1351 O O . ARG A 1 176 ? -23.369 -28.617 -1.923 1.00 49.16 176 ARG A O 1
ATOM 1358 N N . ASP A 1 177 ? -21.724 -27.967 -3.312 1.00 46.62 177 ASP A N 1
ATOM 1359 C CA . ASP A 1 177 ? -20.601 -28.310 -2.439 1.00 46.62 177 ASP A CA 1
ATOM 1360 C C . ASP A 1 177 ? -19.973 -27.015 -1.896 1.00 46.62 177 ASP A C 1
ATOM 1362 O O . ASP A 1 177 ? -18.835 -26.676 -2.196 1.00 46.62 177 ASP A O 1
ATOM 1366 N N . ASP A 1 178 ? -20.737 -26.265 -1.094 1.00 47.62 178 ASP A N 1
ATOM 1367 C CA . ASP A 1 178 ? -20.270 -25.068 -0.365 1.00 47.62 178 ASP A CA 1
ATOM 1368 C C . ASP A 1 178 ? -20.452 -25.241 1.160 1.00 47.62 178 ASP A C 1
ATOM 1370 O O . ASP A 1 178 ? -20.760 -24.316 1.913 1.00 47.62 178 ASP A O 1
ATOM 1374 N N . SER A 1 179 ? -20.260 -26.469 1.647 1.00 54.72 179 SER A N 1
ATOM 1375 C CA . SER A 1 179 ? -20.460 -26.851 3.055 1.00 54.72 179 SER A CA 1
ATOM 1376 C C . SER A 1 179 ? -19.234 -26.625 3.953 1.00 54.72 179 SER A C 1
ATOM 1378 O O . SER A 1 179 ? -19.284 -26.941 5.138 1.00 54.72 179 SER A O 1
ATOM 1380 N N . HIS A 1 180 ? -18.121 -26.090 3.434 1.00 52.25 180 HIS A N 1
ATOM 1381 C CA . HIS A 1 180 ? -16.836 -26.066 4.157 1.00 52.25 180 HIS A CA 1
ATOM 1382 C C . HIS A 1 180 ? -16.320 -24.684 4.598 1.00 52.25 180 HIS A C 1
ATOM 1384 O O . HIS A 1 180 ? -15.234 -24.602 5.171 1.00 52.25 180 HIS A O 1
ATOM 1390 N N . LEU A 1 181 ? -17.094 -23.602 4.436 1.00 47.25 181 LEU A N 1
ATOM 1391 C CA . LEU A 1 181 ? -16.732 -22.267 4.954 1.00 47.25 181 LEU A CA 1
ATOM 1392 C C . LEU A 1 181 ? -17.693 -21.704 6.014 1.00 47.25 181 LEU A C 1
ATOM 1394 O O . LEU A 1 181 ? -17.755 -20.496 6.243 1.00 47.25 181 LEU A O 1
ATOM 1398 N N . THR A 1 182 ? -18.378 -22.558 6.774 1.00 50.66 182 THR A N 1
ATOM 1399 C CA . THR A 1 182 ? -18.978 -22.142 8.052 1.00 50.66 182 THR A CA 1
ATOM 1400 C C . THR A 1 182 ? -17.908 -22.086 9.141 1.00 50.66 182 THR A C 1
ATOM 1402 O O . THR A 1 182 ? -17.964 -22.815 10.128 1.00 50.66 182 THR A O 1
ATOM 1405 N N . THR A 1 183 ? -16.894 -21.235 8.975 1.00 57.41 183 THR A N 1
ATOM 1406 C CA . THR A 1 183 ? -15.914 -20.994 10.038 1.00 57.41 183 THR A CA 1
ATOM 1407 C C . THR A 1 183 ? -16.603 -20.258 11.194 1.00 57.41 183 THR A C 1
ATOM 1409 O O . THR A 1 183 ? -16.998 -19.099 11.012 1.00 57.41 183 THR A O 1
ATOM 1412 N N . PRO A 1 184 ? -16.723 -20.862 12.395 1.00 59.44 184 PRO A N 1
ATOM 1413 C CA . PRO A 1 184 ? -17.332 -20.223 13.570 1.00 59.44 184 PRO A CA 1
ATOM 1414 C C . PRO A 1 184 ? -16.641 -18.901 13.952 1.00 59.44 184 PRO A C 1
ATOM 1416 O O . PRO A 1 184 ? -17.258 -18.019 14.549 1.00 59.44 184 PRO A O 1
ATOM 1419 N N . HIS A 1 185 ? -15.395 -18.711 13.508 1.00 58.06 185 HIS A N 1
ATOM 1420 C CA . HIS A 1 185 ? -14.642 -17.471 13.658 1.00 58.06 185 HIS A CA 1
ATOM 1421 C C . HIS A 1 185 ? -15.321 -16.244 13.034 1.00 58.06 185 HIS A C 1
ATOM 1423 O O . HIS A 1 185 ? -15.371 -15.202 13.682 1.00 58.06 185 HIS A O 1
ATOM 1429 N N . LEU A 1 186 ? -15.888 -16.344 11.823 1.00 60.66 186 LEU A N 1
ATOM 1430 C CA . LEU A 1 186 ? -16.480 -15.175 11.156 1.00 60.66 186 LEU A CA 1
ATOM 1431 C C . LEU A 1 186 ? -17.741 -14.681 11.871 1.00 60.66 186 LEU A C 1
ATOM 1433 O O . LEU A 1 186 ? -17.933 -13.475 12.022 1.00 60.66 186 LEU A O 1
ATOM 1437 N N . ARG A 1 187 ? -18.578 -15.602 12.361 1.00 66.88 187 ARG A N 1
ATOM 1438 C CA . ARG A 1 187 ? -19.779 -15.245 13.130 1.00 66.88 187 ARG A CA 1
ATOM 1439 C C . ARG A 1 187 ? -19.413 -14.571 14.450 1.00 66.88 187 ARG A C 1
ATOM 1441 O O . ARG A 1 187 ? -20.023 -13.566 14.806 1.00 66.88 187 ARG A O 1
ATOM 1448 N N . CYS A 1 188 ? -18.368 -15.063 15.117 1.00 67.31 188 CYS A N 1
ATOM 1449 C CA . CYS A 1 188 ? -17.870 -14.467 16.351 1.00 67.31 188 CYS A CA 1
ATOM 1450 C C . CYS A 1 188 ? -17.285 -13.065 16.113 1.00 67.31 188 CYS A C 1
ATOM 1452 O O . CYS A 1 188 ? -17.569 -12.148 16.879 1.00 67.31 188 CYS A O 1
ATOM 1454 N N . THR A 1 189 ? -16.540 -12.853 15.021 1.00 72.62 189 THR A N 1
ATOM 1455 C CA . THR A 1 189 ? -16.003 -11.529 14.670 1.00 72.62 189 THR A CA 1
ATOM 1456 C C . THR A 1 189 ? -17.110 -10.525 14.356 1.00 72.62 189 THR A C 1
ATOM 1458 O O . THR A 1 189 ? -17.036 -9.388 14.811 1.00 72.62 189 THR A O 1
ATOM 1461 N N . VAL A 1 190 ? -18.159 -10.917 13.628 1.00 71.69 190 VAL A N 1
ATOM 1462 C CA . VAL A 1 190 ? -19.270 -10.005 13.303 1.00 71.69 190 VAL A CA 1
ATOM 1463 C C . VAL A 1 190 ? -20.081 -9.648 14.551 1.00 71.69 190 VAL A C 1
ATOM 1465 O O . VAL A 1 190 ? -20.350 -8.469 14.770 1.00 71.69 190 VAL A O 1
ATOM 1468 N N . ALA A 1 191 ? -20.408 -10.621 15.407 1.00 71.75 191 ALA A N 1
ATOM 1469 C CA . ALA A 1 191 ? -21.100 -10.363 16.672 1.00 71.75 191 ALA A CA 1
ATOM 1470 C C . ALA A 1 191 ? -20.270 -9.466 17.607 1.00 71.75 191 ALA A C 1
ATOM 1472 O O . ALA A 1 191 ? -20.795 -8.521 18.189 1.00 71.75 191 ALA A O 1
ATOM 1473 N N . TYR A 1 192 ? -18.958 -9.702 17.679 1.00 75.00 192 TYR A N 1
ATOM 1474 C CA . TYR A 1 192 ? -18.025 -8.875 18.441 1.00 75.00 192 TYR A CA 1
ATOM 1475 C C . TYR A 1 192 ? -17.963 -7.435 17.911 1.00 75.00 192 TYR A C 1
ATOM 1477 O O . TYR A 1 192 ? -18.035 -6.482 18.684 1.00 75.00 192 TYR A O 1
ATOM 1485 N N . MET A 1 193 ? -17.913 -7.251 16.590 1.00 72.44 193 MET A N 1
ATOM 1486 C CA . MET A 1 193 ? -17.929 -5.923 15.967 1.00 72.44 193 MET A CA 1
ATOM 1487 C C . MET A 1 193 ? -19.272 -5.200 16.170 1.00 72.44 193 MET A C 1
ATOM 1489 O O . MET A 1 193 ? -19.278 -3.987 16.373 1.00 72.44 193 MET A O 1
ATOM 1493 N N . LEU A 1 194 ? -20.399 -5.923 16.168 1.00 72.31 194 LEU A N 1
ATOM 1494 C CA . LEU A 1 194 ? -21.725 -5.372 16.475 1.00 72.31 194 LEU A CA 1
ATOM 1495 C C . LEU A 1 194 ? -21.855 -4.968 17.950 1.00 72.31 194 LEU A C 1
ATOM 1497 O O . LEU A 1 194 ? -22.378 -3.893 18.232 1.00 72.31 194 LEU A O 1
ATOM 1501 N N . ALA A 1 195 ? -21.324 -5.769 18.877 1.00 71.44 195 ALA A N 1
ATOM 1502 C CA . ALA A 1 195 ? -21.274 -5.430 20.297 1.00 71.44 195 ALA A CA 1
ATOM 1503 C C . ALA A 1 195 ? -20.405 -4.186 20.541 1.00 71.44 195 ALA A C 1
ATOM 1505 O O . ALA A 1 195 ? -20.824 -3.267 21.239 1.00 71.44 195 ALA A O 1
ATOM 1506 N N . ILE A 1 196 ? -19.241 -4.088 19.888 1.00 71.88 196 ILE A N 1
ATOM 1507 C CA . ILE A 1 196 ? -18.388 -2.891 19.943 1.00 71.88 196 ILE A CA 1
ATOM 1508 C C . ILE A 1 196 ? -19.114 -1.656 19.387 1.00 71.88 196 ILE A C 1
ATOM 1510 O O . ILE A 1 196 ? -18.950 -0.554 19.913 1.00 71.88 196 ILE A O 1
ATOM 1514 N N . ALA A 1 197 ? -19.935 -1.816 18.347 1.00 65.19 197 ALA A N 1
ATOM 1515 C CA . ALA A 1 197 ? -20.670 -0.710 17.736 1.00 65.19 197 ALA A CA 1
ATOM 1516 C C . ALA A 1 197 ? -21.750 -0.100 18.650 1.00 65.19 197 ALA A C 1
ATOM 1518 O O . ALA A 1 197 ? -22.150 1.044 18.411 1.00 65.19 197 ALA A O 1
ATOM 1519 N N . GLN A 1 198 ? -22.194 -0.814 19.693 1.00 77.19 198 GLN A N 1
ATOM 1520 C CA . GLN A 1 198 ? -23.118 -0.279 20.701 1.00 77.19 198 GLN A CA 1
ATOM 1521 C C . GLN A 1 198 ? -22.445 0.732 21.640 1.00 77.19 198 GLN A C 1
ATOM 1523 O O . GLN A 1 198 ? -23.115 1.587 22.215 1.00 77.19 198 GLN A O 1
ATOM 1528 N N . PHE A 1 199 ? -21.113 0.720 21.738 1.00 82.19 199 PHE A N 1
ATOM 1529 C CA . PHE A 1 199 ? -20.374 1.708 22.514 1.00 82.19 199 PHE A CA 1
ATOM 1530 C C . PHE A 1 199 ? -20.221 2.985 21.686 1.00 82.19 199 PHE A C 1
ATOM 1532 O O . PHE A 1 199 ? -19.332 3.109 20.838 1.00 82.19 199 PHE A O 1
ATOM 1539 N N . GLY A 1 200 ? -21.101 3.961 21.937 1.00 87.44 200 GLY A N 1
ATOM 1540 C CA . GLY A 1 200 ? -21.117 5.248 21.229 1.00 87.44 200 GLY A CA 1
ATOM 1541 C C . GLY A 1 200 ? -19.753 5.954 21.204 1.00 87.44 200 GLY A C 1
ATOM 1542 O O . GLY A 1 200 ? -19.394 6.578 20.204 1.00 87.44 200 GLY A O 1
ATOM 1543 N N . THR A 1 201 ? -18.945 5.766 22.250 1.00 86.25 201 THR A N 1
ATOM 1544 C CA . THR A 1 201 ? -17.571 6.278 22.352 1.00 86.25 201 THR A CA 1
ATOM 1545 C C . THR A 1 201 ? -16.620 5.638 21.337 1.00 86.25 201 THR A C 1
ATOM 1547 O O . THR A 1 201 ? -15.850 6.347 20.689 1.00 86.25 201 THR A O 1
ATOM 1550 N N . VAL A 1 202 ? -16.693 4.320 21.124 1.00 87.06 202 VAL A N 1
ATOM 1551 C CA . VAL A 1 202 ? -15.855 3.612 20.140 1.00 87.06 202 VAL A CA 1
ATOM 1552 C C . VAL A 1 202 ? -16.228 4.014 18.720 1.00 87.06 202 VAL A C 1
ATOM 1554 O O . VAL A 1 202 ? -15.349 4.265 17.892 1.00 87.06 202 VAL A O 1
ATOM 1557 N N . LYS A 1 203 ? -17.527 4.150 18.441 1.00 88.06 203 LYS A N 1
ATOM 1558 C CA . LYS A 1 203 ? -18.018 4.632 17.145 1.00 88.06 203 LYS A CA 1
ATOM 1559 C C . LYS A 1 203 ? -17.484 6.030 16.824 1.00 88.06 203 LYS A C 1
ATOM 1561 O O . LYS A 1 203 ? -17.056 6.272 15.696 1.00 88.06 203 LYS A O 1
ATOM 1566 N N . GLU A 1 204 ? -17.476 6.933 17.803 1.00 91.94 204 GLU A N 1
ATOM 1567 C CA . GLU A 1 204 ? -16.933 8.284 17.637 1.00 91.94 204 GLU A CA 1
ATOM 1568 C C . GLU A 1 204 ? -15.409 8.273 17.445 1.00 91.94 204 GLU A C 1
ATOM 1570 O O . GLU A 1 204 ? -14.899 8.944 16.546 1.00 91.94 204 GLU A O 1
ATOM 1575 N N . MET A 1 205 ? -14.675 7.444 18.193 1.00 90.31 205 MET A N 1
ATOM 1576 C CA . MET A 1 205 ? -13.229 7.268 18.001 1.00 90.31 205 MET A CA 1
ATOM 1577 C C . MET A 1 205 ? -12.886 6.745 16.597 1.00 90.31 205 MET A C 1
ATOM 1579 O O . MET A 1 205 ? -12.030 7.315 15.916 1.00 90.31 205 MET A O 1
ATOM 1583 N N . LEU A 1 206 ? -13.591 5.718 16.111 1.00 92.56 206 LEU A N 1
ATOM 1584 C CA . LEU A 1 206 ? -13.409 5.188 14.754 1.00 92.56 206 LEU A CA 1
ATOM 1585 C C . LEU A 1 206 ? -13.741 6.236 13.688 1.00 92.56 206 LEU A C 1
ATOM 1587 O O . LEU A 1 206 ? -12.970 6.423 12.744 1.00 92.56 206 LEU A O 1
ATOM 1591 N N . ARG A 1 207 ? -14.846 6.973 13.856 1.00 93.50 207 ARG A N 1
ATOM 1592 C CA . ARG A 1 207 ? -15.228 8.070 12.956 1.00 93.50 207 ARG A CA 1
ATOM 1593 C C . ARG A 1 207 ? -14.136 9.137 12.891 1.00 93.50 207 ARG A C 1
ATOM 1595 O O . ARG A 1 207 ? -13.787 9.569 11.794 1.00 93.50 207 ARG A O 1
ATOM 1602 N N . ARG A 1 208 ? -13.551 9.530 14.027 1.00 93.38 208 ARG A N 1
ATOM 1603 C CA . ARG A 1 208 ? -12.441 10.498 14.074 1.00 93.38 208 ARG A CA 1
ATOM 1604 C C . ARG A 1 208 ? -11.211 10.000 13.320 1.00 93.38 208 ARG A C 1
ATOM 1606 O O . ARG A 1 208 ? -10.628 10.773 12.563 1.00 93.38 208 ARG A O 1
ATOM 1613 N N . ILE A 1 209 ? -10.837 8.727 13.462 1.00 93.25 209 ILE A N 1
ATOM 1614 C CA . ILE A 1 209 ? -9.693 8.144 12.737 1.00 93.25 209 ILE A CA 1
ATOM 1615 C C . ILE A 1 209 ? -9.955 8.135 11.225 1.00 93.25 209 ILE A C 1
ATOM 1617 O O . ILE A 1 209 ? -9.104 8.556 10.436 1.00 93.25 209 ILE A O 1
ATOM 1621 N N . VAL A 1 210 ? -11.148 7.709 10.804 1.00 94.31 210 VAL A N 1
ATOM 1622 C CA . VAL A 1 210 ? -11.508 7.618 9.382 1.00 94.31 210 VAL A CA 1
ATOM 1623 C C . VAL A 1 210 ? -11.603 9.005 8.735 1.00 94.31 210 VAL A C 1
ATOM 1625 O O . VAL A 1 210 ? -11.116 9.186 7.615 1.00 94.31 210 VAL A O 1
ATOM 1628 N N . SER A 1 211 ? -12.141 10.000 9.443 1.00 95.12 211 SER A N 1
ATOM 1629 C CA . SER A 1 211 ? -12.344 11.366 8.937 1.00 95.12 211 SER A CA 1
ATOM 1630 C C . SER A 1 211 ? -11.067 12.209 8.832 1.00 95.12 211 SER A C 1
ATOM 1632 O O . SER A 1 211 ? -11.071 13.236 8.150 1.00 95.12 211 SER A O 1
ATOM 1634 N N . ARG A 1 212 ? -9.948 11.805 9.452 1.00 93.94 212 ARG A N 1
ATOM 1635 C CA . ARG A 1 212 ? -8.675 12.541 9.343 1.00 93.94 212 ARG A CA 1
ATOM 1636 C C . ARG A 1 212 ? -8.150 12.510 7.903 1.00 93.94 212 ARG A C 1
ATOM 1638 O O . ARG A 1 212 ? -7.803 11.452 7.382 1.00 93.94 212 ARG A O 1
ATOM 1645 N N . LYS A 1 213 ? -8.075 13.674 7.249 1.00 91.81 213 LYS A N 1
ATOM 1646 C CA . LYS A 1 213 ? -7.584 13.806 5.860 1.00 91.81 213 LYS A CA 1
ATOM 1647 C C . LYS A 1 213 ? -6.058 13.697 5.738 1.00 91.81 213 LYS A C 1
ATOM 1649 O O . LYS A 1 213 ? -5.573 13.335 4.674 1.00 91.81 213 LYS A O 1
ATOM 1654 N N . SER A 1 214 ? -5.322 14.004 6.807 1.00 91.75 214 SER A N 1
ATOM 1655 C CA . SER A 1 214 ? -3.851 14.012 6.831 1.00 91.75 214 SER A CA 1
ATOM 1656 C C . SER A 1 214 ? -3.219 12.628 6.990 1.00 91.75 214 SER A C 1
ATOM 1658 O O . SER A 1 214 ? -2.047 12.461 6.673 1.00 91.75 214 SER A O 1
ATOM 1660 N N . VAL A 1 215 ? -3.982 11.647 7.474 1.00 91.50 215 VAL A N 1
ATOM 1661 C CA . VAL A 1 215 ? -3.485 10.308 7.808 1.00 91.50 215 VAL A CA 1
ATOM 1662 C C . VAL A 1 215 ? -3.636 9.391 6.594 1.00 91.50 215 VAL A C 1
ATOM 1664 O O . VAL A 1 215 ? -4.718 9.306 6.000 1.00 91.50 215 VAL A O 1
ATOM 1667 N N . GLY A 1 216 ? -2.563 8.690 6.219 1.00 92.62 216 GLY A N 1
ATOM 1668 C CA . GLY A 1 216 ? -2.582 7.735 5.107 1.00 92.62 216 GLY A CA 1
ATOM 1669 C C . GLY A 1 216 ? -3.519 6.549 5.376 1.00 92.62 216 GLY A C 1
ATOM 1670 O O . GLY A 1 216 ? -3.758 6.184 6.523 1.00 92.62 216 GLY A O 1
ATOM 1671 N N . SER A 1 217 ? -4.046 5.897 4.332 1.00 92.25 217 SER A N 1
ATOM 1672 C CA . SER A 1 217 ? -4.961 4.750 4.498 1.00 92.25 217 SER A CA 1
ATOM 1673 C C . SER A 1 217 ? -4.348 3.609 5.318 1.00 92.25 217 SER A C 1
ATOM 1675 O O . SER A 1 217 ? -5.019 3.049 6.178 1.00 92.25 217 SER A O 1
ATOM 1677 N N . HIS A 1 218 ? -3.067 3.303 5.099 1.00 91.31 218 HIS A N 1
ATOM 1678 C CA . HIS A 1 218 ? -2.343 2.286 5.864 1.00 91.31 218 HIS A CA 1
ATOM 1679 C C . HIS A 1 218 ? -2.229 2.652 7.351 1.00 91.31 218 HIS A C 1
ATOM 1681 O O . HIS A 1 218 ? -2.453 1.820 8.224 1.00 91.31 218 HIS A O 1
ATOM 1687 N N . GLU A 1 219 ? -1.931 3.914 7.646 1.00 92.12 219 GLU A N 1
ATOM 1688 C CA . GLU A 1 219 ? -1.807 4.415 9.014 1.00 92.12 219 GLU A CA 1
ATOM 1689 C C . GLU A 1 219 ? -3.161 4.412 9.740 1.00 92.12 219 GLU A C 1
ATOM 1691 O O . GLU A 1 219 ? -3.237 4.015 10.899 1.00 92.12 219 GLU A O 1
ATOM 1696 N N . LYS A 1 220 ? -4.263 4.710 9.035 1.00 92.12 220 LYS A N 1
ATOM 1697 C CA . LYS A 1 220 ? -5.623 4.527 9.570 1.00 92.12 220 LYS A CA 1
ATOM 1698 C C . LYS A 1 220 ? -5.895 3.076 9.962 1.00 92.12 220 LYS A C 1
ATOM 1700 O O . LYS A 1 220 ? -6.444 2.842 11.032 1.00 92.12 220 LYS A O 1
ATOM 1705 N N . VAL A 1 221 ? -5.504 2.107 9.130 1.00 93.00 221 VAL A N 1
ATOM 1706 C CA . VAL A 1 221 ? -5.676 0.675 9.438 1.00 93.00 221 VAL A CA 1
ATOM 1707 C C . VAL A 1 221 ? -4.871 0.278 10.679 1.00 93.00 221 VAL A C 1
AT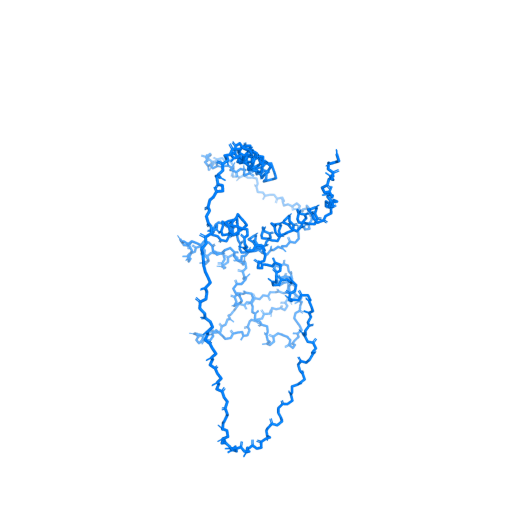OM 1709 O O . VAL A 1 221 ? -5.393 -0.434 11.535 1.00 93.00 221 VAL A O 1
ATOM 1712 N N . GLN A 1 222 ? -3.641 0.778 10.822 1.00 92.75 222 GLN A N 1
ATOM 1713 C CA . GLN A 1 222 ? -2.821 0.541 12.015 1.00 92.75 222 GLN A CA 1
ATOM 1714 C C . GLN A 1 222 ? -3.470 1.127 13.276 1.00 92.75 222 GLN A C 1
ATOM 1716 O O . GLN A 1 222 ? -3.612 0.417 14.270 1.00 92.75 222 GLN A O 1
ATOM 1721 N N . LEU A 1 223 ? -3.951 2.373 13.218 1.00 92.31 223 LEU A N 1
ATOM 1722 C CA . LEU A 1 223 ? -4.655 3.018 14.333 1.00 92.31 223 LEU A CA 1
ATOM 1723 C C . LEU A 1 223 ? -5.924 2.257 14.735 1.00 92.31 223 LEU A C 1
ATOM 1725 O O . LEU A 1 223 ? -6.158 2.029 15.919 1.00 92.31 223 LEU A O 1
ATOM 1729 N N . ILE A 1 224 ? -6.718 1.814 13.756 1.00 93.19 224 ILE A N 1
ATOM 1730 C CA . ILE A 1 224 ? -7.915 1.000 14.004 1.00 93.19 224 ILE A CA 1
ATOM 1731 C C . ILE A 1 224 ? -7.529 -0.333 14.663 1.00 93.19 224 ILE A C 1
ATOM 1733 O O . ILE A 1 224 ? -8.153 -0.733 15.641 1.00 93.19 224 ILE A O 1
ATOM 1737 N N . SER A 1 225 ? -6.477 -1.002 14.184 1.00 90.94 225 SER A N 1
ATOM 1738 C CA . SER A 1 225 ? -5.987 -2.264 14.757 1.00 90.94 225 SER A CA 1
ATOM 1739 C C . SER A 1 225 ? -5.505 -2.114 16.206 1.00 90.94 225 SER A C 1
ATOM 1741 O O . SER A 1 225 ? -5.783 -2.967 17.052 1.00 90.94 225 SER A O 1
ATOM 1743 N N . VAL A 1 226 ? -4.798 -1.026 16.525 1.00 94.19 226 VAL A N 1
ATOM 1744 C CA . VAL A 1 226 ? -4.368 -0.717 17.900 1.00 94.19 226 VAL A CA 1
ATOM 1745 C C . VAL A 1 226 ? -5.575 -0.452 18.801 1.00 94.19 226 VAL A C 1
ATOM 1747 O O . VAL A 1 226 ? -5.673 -1.050 19.873 1.00 94.19 226 VAL A O 1
ATOM 1750 N N . LEU A 1 227 ? -6.531 0.366 18.346 1.00 92.00 227 LEU A N 1
ATOM 1751 C CA . LEU A 1 227 ? -7.754 0.665 19.093 1.00 92.00 227 LEU A CA 1
ATOM 1752 C C . LEU A 1 227 ? -8.543 -0.612 19.420 1.00 92.00 227 LEU A C 1
ATOM 1754 O O . LEU A 1 227 ? -8.920 -0.825 20.570 1.00 92.00 227 LEU A O 1
ATOM 1758 N N . LEU A 1 228 ? -8.743 -1.491 18.433 1.00 89.25 228 LEU A N 1
ATOM 1759 C CA . LEU A 1 228 ? -9.468 -2.751 18.621 1.00 89.25 228 LEU A CA 1
ATOM 1760 C C . LEU A 1 228 ? -8.758 -3.696 19.599 1.00 89.25 228 LEU A C 1
ATOM 1762 O O . LEU A 1 228 ? -9.420 -4.309 20.434 1.00 89.25 228 LEU A O 1
ATOM 1766 N N . ARG A 1 229 ? -7.421 -3.785 19.560 1.00 90.62 229 ARG A N 1
ATOM 1767 C CA . ARG A 1 229 ? -6.652 -4.583 20.533 1.00 90.62 229 ARG A CA 1
ATOM 1768 C C . ARG A 1 229 ? -6.807 -4.061 21.958 1.00 90.62 229 ARG A C 1
ATOM 1770 O O . ARG A 1 229 ? -6.998 -4.858 22.873 1.00 90.62 229 ARG A O 1
ATOM 1777 N N . ARG A 1 230 ? -6.776 -2.740 22.143 1.00 90.88 230 ARG A N 1
ATOM 1778 C CA . ARG A 1 230 ? -6.945 -2.113 23.460 1.00 90.88 230 ARG A CA 1
ATOM 1779 C C . ARG A 1 230 ? -8.342 -2.349 24.028 1.00 90.88 230 ARG A C 1
ATOM 1781 O O . ARG A 1 230 ? -8.492 -2.683 25.200 1.00 90.88 230 ARG A O 1
ATOM 1788 N N . ILE A 1 231 ? -9.359 -2.247 23.174 1.00 89.06 231 ILE A N 1
ATOM 1789 C CA . ILE A 1 231 ? -10.741 -2.596 23.515 1.00 89.06 231 ILE A CA 1
ATOM 1790 C C . ILE A 1 231 ? -10.809 -4.061 23.950 1.00 89.06 231 ILE A C 1
ATOM 1792 O O . ILE A 1 231 ? -11.290 -4.348 25.042 1.00 89.06 231 ILE A O 1
ATOM 1796 N N . HIS A 1 232 ? -10.261 -4.980 23.154 1.00 88.31 232 HIS A N 1
ATOM 1797 C CA . HIS A 1 232 ? -10.251 -6.405 23.476 1.00 88.31 232 HIS A CA 1
ATOM 1798 C C . HIS A 1 232 ? -9.600 -6.706 24.831 1.00 88.31 232 HIS A C 1
ATOM 1800 O O . HIS A 1 232 ? -10.175 -7.437 25.633 1.00 88.31 232 HIS A O 1
ATOM 1806 N N . GLN A 1 233 ? -8.440 -6.113 25.122 1.00 90.25 233 GLN A N 1
ATOM 1807 C CA . GLN A 1 233 ? -7.770 -6.259 26.419 1.00 90.25 233 GLN A CA 1
ATOM 1808 C C . GLN A 1 233 ? -8.647 -5.778 27.580 1.00 90.25 233 GLN A C 1
ATOM 1810 O O . GLN A 1 233 ? -8.743 -6.461 28.598 1.00 90.25 233 GLN A O 1
ATOM 1815 N N . LYS A 1 234 ? -9.338 -4.644 27.415 1.00 88.75 234 LYS A N 1
ATOM 1816 C CA . LYS A 1 234 ? -10.237 -4.107 28.442 1.00 88.75 234 LYS A CA 1
ATOM 1817 C C . LYS A 1 234 ? -11.421 -5.039 28.715 1.00 88.75 234 LYS A C 1
ATOM 1819 O O . LYS A 1 234 ? -11.732 -5.289 29.873 1.00 88.75 234 LYS A O 1
ATOM 1824 N N . TYR A 1 235 ? -12.049 -5.595 27.676 1.00 84.50 235 TYR A N 1
ATOM 1825 C CA . TYR A 1 235 ? -13.134 -6.571 27.858 1.00 84.50 235 TYR A CA 1
ATOM 1826 C C . TYR A 1 235 ? -12.647 -7.885 28.459 1.00 84.50 235 TYR A C 1
ATOM 1828 O O . TYR A 1 235 ? -13.329 -8.441 29.313 1.00 84.50 235 TYR A O 1
ATOM 1836 N N . ALA A 1 236 ? -11.465 -8.361 28.063 1.00 88.25 236 ALA A N 1
ATOM 1837 C CA . ALA A 1 236 ? -10.873 -9.554 28.656 1.00 88.25 236 ALA A CA 1
ATOM 1838 C C . ALA A 1 236 ? -10.622 -9.372 30.164 1.00 88.25 236 ALA A C 1
ATOM 1840 O O . ALA A 1 236 ? -10.908 -10.280 30.938 1.00 88.25 236 ALA A O 1
ATOM 1841 N N . ALA A 1 237 ? -10.167 -8.189 30.590 1.00 88.44 237 ALA A N 1
ATOM 1842 C CA . ALA A 1 237 ? -9.995 -7.863 32.005 1.00 88.44 237 ALA A CA 1
ATOM 1843 C C . ALA A 1 237 ? -11.332 -7.794 32.765 1.00 88.44 237 ALA A C 1
ATOM 1845 O O . ALA A 1 237 ? -11.423 -8.286 33.886 1.00 88.44 237 ALA A O 1
ATOM 1846 N N . LEU A 1 238 ? -12.382 -7.230 32.155 1.00 85.94 238 LEU A N 1
ATOM 1847 C CA . LEU A 1 238 ? -13.724 -7.197 32.751 1.00 85.94 238 LEU A CA 1
ATOM 1848 C C . LEU A 1 238 ? -14.332 -8.599 32.889 1.00 85.94 238 LEU A C 1
ATOM 1850 O O . LEU A 1 238 ? -14.960 -8.890 33.898 1.00 85.94 238 LEU A O 1
ATOM 1854 N N . ALA A 1 239 ? -14.105 -9.479 31.912 1.00 86.94 239 ALA A N 1
ATOM 1855 C CA . ALA A 1 239 ? -14.582 -10.861 31.953 1.00 86.94 239 ALA A CA 1
ATOM 1856 C C . ALA A 1 239 ? -13.903 -11.705 33.046 1.00 86.94 239 ALA A C 1
ATOM 1858 O O . ALA A 1 239 ? -14.465 -12.705 33.480 1.00 86.94 239 ALA A O 1
ATOM 1859 N N . GLN A 1 240 ? -12.704 -11.312 33.484 1.00 90.88 240 GLN A N 1
ATOM 1860 C CA . GLN A 1 240 ? -11.976 -11.971 34.571 1.00 90.88 240 GLN A CA 1
ATOM 1861 C C . GLN A 1 240 ? -12.344 -11.437 35.958 1.00 90.88 240 GLN A C 1
ATOM 1863 O O . GLN A 1 240 ? -11.857 -11.983 36.948 1.00 90.88 240 GLN A O 1
ATOM 1868 N N . GLN A 1 241 ? -13.168 -10.387 36.066 1.00 86.56 241 GLN A N 1
ATOM 1869 C CA . GLN A 1 241 ? -13.585 -9.930 37.386 1.00 86.56 241 GLN A CA 1
ATOM 1870 C C . GLN A 1 241 ? -14.431 -11.024 38.046 1.00 86.56 241 GLN A C 1
ATOM 1872 O O . GLN A 1 241 ? -15.421 -11.465 37.454 1.00 86.56 241 GLN A O 1
ATOM 1877 N N . PRO A 1 242 ? -14.036 -11.500 39.243 1.00 86.94 242 PRO A N 1
ATOM 1878 C CA . PRO A 1 242 ? -14.804 -12.507 39.950 1.00 86.94 242 PRO A CA 1
ATOM 1879 C C . PRO A 1 242 ? -16.205 -11.948 40.159 1.00 86.94 242 PRO A C 1
ATOM 1881 O O . PRO A 1 242 ? -16.363 -10.810 40.604 1.00 86.94 242 PRO A O 1
ATOM 1884 N N . LYS A 1 243 ? -17.216 -12.737 39.792 1.00 87.31 243 LYS A N 1
ATOM 1885 C CA . LYS A 1 243 ? -18.614 -12.410 40.049 1.00 87.31 243 LYS A CA 1
ATOM 1886 C C . LYS A 1 243 ? -18.747 -12.264 41.563 1.00 87.31 243 LYS A C 1
ATOM 1888 O O . LYS A 1 243 ? -18.745 -13.263 42.273 1.00 87.31 243 LYS A O 1
ATOM 1893 N N . VAL A 1 244 ? -18.750 -11.025 42.050 1.00 86.19 244 VAL A N 1
ATOM 1894 C CA . VAL A 1 244 ? -18.973 -10.735 43.464 1.00 86.19 244 VAL A CA 1
ATOM 1895 C C . VAL A 1 244 ? -20.409 -11.154 43.718 1.00 86.19 244 VAL A C 1
ATOM 1897 O O . VAL A 1 244 ? -21.337 -10.470 43.286 1.00 86.19 244 VAL A O 1
ATOM 1900 N N . GLU A 1 245 ? -20.595 -12.335 44.306 1.00 84.81 245 GLU A N 1
ATOM 1901 C CA . GLU A 1 245 ? -21.922 -12.732 44.746 1.00 84.81 245 GLU A CA 1
ATOM 1902 C C . GLU A 1 245 ? -22.379 -11.713 45.791 1.00 84.81 245 GLU A C 1
ATOM 1904 O O . GLU A 1 245 ? -21.599 -11.372 46.691 1.00 84.81 245 GLU A O 1
ATOM 1909 N N . PRO A 1 246 ? -23.593 -11.160 45.640 1.00 81.06 246 PRO A N 1
ATOM 1910 C CA . PRO A 1 246 ? -24.135 -10.256 46.633 1.00 81.06 246 PRO A CA 1
ATOM 1911 C C . PRO A 1 246 ? -24.136 -11.004 47.964 1.00 81.06 246 PRO A C 1
ATOM 1913 O O . PRO A 1 246 ? -24.760 -12.054 48.093 1.00 81.06 246 PRO A O 1
ATOM 1916 N N . A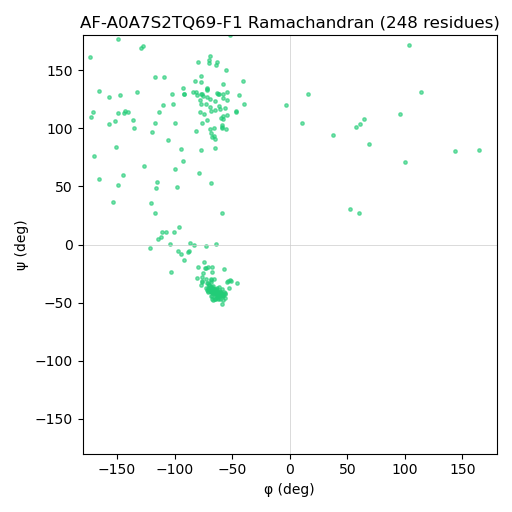RG A 1 247 ? -23.369 -10.495 48.935 1.00 82.00 247 ARG A N 1
ATOM 1917 C CA . ARG A 1 247 ? -23.413 -11.003 50.304 1.00 82.00 247 ARG A CA 1
ATOM 1918 C C . ARG A 1 247 ? -24.842 -10.814 50.789 1.00 82.00 247 ARG A C 1
ATOM 1920 O O . ARG A 1 247 ? -25.252 -9.678 51.009 1.00 82.00 247 ARG A O 1
ATOM 1927 N N . GLU A 1 248 ? -25.571 -11.913 50.929 1.00 83.00 248 GLU A N 1
ATOM 1928 C CA . GLU A 1 248 ? -26.853 -11.924 51.619 1.00 83.00 248 GLU A CA 1
ATOM 1929 C C . GLU A 1 248 ? -26.605 -11.420 53.043 1.00 83.00 248 GLU A C 1
ATOM 1931 O O . GLU A 1 248 ? -25.913 -12.049 53.847 1.00 83.00 248 GLU A O 1
ATOM 1936 N N . SER A 1 249 ? -27.072 -10.205 53.310 1.00 82.12 249 SER A N 1
ATOM 1937 C CA . SER A 1 249 ? -27.083 -9.621 54.641 1.00 82.12 249 SER A CA 1
ATOM 1938 C C . SER A 1 249 ? -28.156 -10.339 55.455 1.00 82.12 249 SER A C 1
ATOM 1940 O O . SER A 1 249 ? -29.343 -10.157 55.185 1.00 82.12 249 SER A O 1
ATOM 1942 N N . PHE A 1 250 ? -27.708 -11.175 56.394 1.00 74.62 250 PHE A N 1
ATOM 1943 C CA . PHE A 1 250 ? -28.521 -11.781 57.450 1.00 74.62 250 PHE A CA 1
ATOM 1944 C C . PHE A 1 250 ? -28.776 -10.796 58.591 1.00 74.62 250 PHE A C 1
ATOM 1946 O O . PHE A 1 250 ? -27.845 -10.015 58.905 1.00 74.62 250 PHE A O 1
#

InterPro domains:
  IPR018866 Zinc-finger domain of monoamine-oxidase A repressor R1 [PF10497] (8-71)

Foldseek 3Di:
DDFDKQAAQDDPVVDNDGGGDIDGQCCCCQQPVDHDDDPVVSNVDHDCVNVVADPDPVSVVVQVVVPPDDRPPRHPSPDPPDDDDDDDDDDDPDDPDDDDDDDDPPPPDPDPVVVVVVVVVVVVVVVVVVVVVVVVPPPDDDDDDDDDDDDDDDDDDDDDDDDDDDDDDDDDPPDPPVPPPPPVVVVVVVVVVVVLVVPPVSVVVLVVLVPDPPADPVRSVVVNVVSVVVVVVVVVVVVPDPPPDPPPDD